Protein AF-0000000082579108 (afdb_homodimer)

Structure (mmCIF, N/CA/C/O backbone):
data_AF-0000000082579108-model_v1
#
loop_
_entity.id
_entity.type
_entity.pdbx_description
1 polymer 'Small multidrug resistance family-3 protein'
#
loop_
_atom_site.group_PDB
_atom_site.id
_atom_site.type_symbol
_atom_site.label_atom_id
_atom_site.label_alt_id
_atom_site.label_comp_id
_atom_site.label_asym_id
_atom_site.label_entity_id
_atom_site.label_seq_id
_atom_site.pdbx_PDB_ins_code
_atom_site.Cartn_x
_atom_site.Cartn_y
_atom_site.Cartn_z
_atom_site.occupancy
_atom_site.B_iso_or_equiv
_atom_site.auth_seq_id
_atom_site.auth_comp_id
_atom_site.auth_asym_id
_atom_site.auth_atom_id
_atom_site.pdbx_PDB_model_num
ATOM 1 N N . MET A 1 1 ? -6.023 -16.984 7.07 1 59.81 1 MET A N 1
ATOM 2 C CA . MET A 1 1 ? -4.652 -16.484 6.941 1 59.81 1 MET A CA 1
ATOM 3 C C . MET A 1 1 ? -3.807 -16.922 8.133 1 59.81 1 MET A C 1
ATOM 5 O O . MET A 1 1 ? -4.246 -16.812 9.281 1 59.81 1 MET A O 1
ATOM 9 N N . ASN A 1 2 ? -2.668 -17.516 7.766 1 72.31 2 ASN A N 1
ATOM 10 C CA . ASN A 1 2 ? -1.754 -17.984 8.805 1 72.31 2 ASN A CA 1
ATOM 11 C C . ASN A 1 2 ? -1.152 -16.828 9.586 1 72.31 2 ASN A C 1
ATOM 13 O O . ASN A 1 2 ? -0.985 -15.734 9.047 1 72.31 2 ASN A O 1
ATOM 17 N N . PRO A 1 3 ? -1.118 -16.891 10.891 1 79.88 3 PRO A N 1
ATOM 18 C CA . PRO A 1 3 ? -0.554 -15.836 11.727 1 79.88 3 PRO A CA 1
ATOM 19 C C . PRO A 1 3 ? 0.798 -15.336 11.219 1 79.88 3 PRO A C 1
ATOM 21 O O . PRO A 1 3 ? 1.124 -14.156 11.375 1 79.88 3 PRO A O 1
ATOM 24 N N . ALA A 1 4 ? 1.473 -16.234 10.617 1 86.38 4 ALA A N 1
ATOM 25 C CA . ALA A 1 4 ? 2.781 -15.852 10.094 1 86.38 4 ALA A CA 1
ATOM 26 C C . ALA A 1 4 ? 2.641 -14.836 8.961 1 86.38 4 ALA A C 1
ATOM 28 O O . ALA A 1 4 ? 3.408 -13.875 8.891 1 86.38 4 ALA A O 1
ATOM 29 N N . THR A 1 5 ? 1.651 -15 8.133 1 86.25 5 THR A N 1
ATOM 30 C CA . THR A 1 5 ? 1.415 -14.07 7.031 1 86.25 5 THR A CA 1
ATOM 31 C C . THR A 1 5 ? 0.97 -12.711 7.555 1 86.25 5 THR A C 1
ATOM 33 O O . THR A 1 5 ? 1.384 -11.672 7.035 1 86.25 5 THR A O 1
ATOM 36 N N . LEU A 1 6 ? 0.177 -12.773 8.625 1 86.31 6 LEU A N 1
ATOM 37 C CA . LEU A 1 6 ? -0.279 -11.523 9.227 1 86.31 6 LEU A CA 1
ATOM 38 C C . LEU A 1 6 ? 0.897 -10.727 9.781 1 86.31 6 LEU A C 1
ATOM 40 O O . LEU A 1 6 ? 0.959 -9.508 9.617 1 86.31 6 LEU A O 1
ATOM 44 N N . ALA A 1 7 ? 1.771 -11.398 10.43 1 92.88 7 ALA A N 1
ATOM 45 C CA . ALA A 1 7 ? 2.945 -10.734 10.992 1 92.88 7 ALA A CA 1
ATOM 46 C C . ALA A 1 7 ? 3.824 -10.148 9.898 1 92.88 7 ALA A C 1
ATOM 48 O O . ALA A 1 7 ? 4.352 -9.039 10.039 1 92.88 7 ALA A O 1
ATOM 49 N N . ILE A 1 8 ? 3.973 -10.898 8.844 1 94.5 8 ILE A N 1
ATOM 50 C CA . ILE A 1 8 ? 4.766 -10.445 7.707 1 94.5 8 ILE A CA 1
ATOM 51 C C . ILE A 1 8 ? 4.125 -9.203 7.098 1 94.5 8 ILE A C 1
ATOM 53 O O . ILE A 1 8 ? 4.812 -8.211 6.828 1 94.5 8 ILE A O 1
ATOM 57 N N . TYR A 1 9 ? 2.824 -9.25 6.977 1 94.31 9 TYR A N 1
ATOM 58 C CA . TYR A 1 9 ? 2.113 -8.117 6.395 1 94.31 9 TYR A CA 1
ATOM 59 C C . TYR A 1 9 ? 2.221 -6.887 7.289 1 94.31 9 TYR A C 1
ATOM 61 O O . TYR A 1 9 ? 2.373 -5.766 6.801 1 94.31 9 TYR A O 1
ATOM 69 N N . ALA A 1 10 ? 2.131 -7.094 8.602 1 94.94 10 ALA A N 1
ATOM 70 C CA . ALA A 1 10 ? 2.258 -5.98 9.539 1 94.94 10 ALA A CA 1
ATOM 71 C C . ALA A 1 10 ? 3.646 -5.352 9.461 1 94.94 10 ALA A C 1
ATOM 73 O O . ALA A 1 10 ? 3.777 -4.125 9.438 1 94.94 10 ALA A O 1
ATOM 74 N N . ALA A 1 11 ? 4.641 -6.195 9.422 1 97.31 11 ALA A N 1
ATOM 75 C CA . ALA A 1 11 ? 6.012 -5.703 9.289 1 97.31 11 ALA A CA 1
ATOM 76 C C . ALA A 1 11 ? 6.207 -4.969 7.969 1 97.31 11 ALA A C 1
ATOM 78 O O . ALA A 1 11 ? 6.867 -3.93 7.922 1 97.31 11 ALA A O 1
ATOM 79 N N . ALA A 1 12 ? 5.633 -5.508 6.895 1 98 12 ALA A N 1
ATOM 80 C CA . ALA A 1 12 ? 5.711 -4.871 5.582 1 98 12 ALA A CA 1
ATOM 81 C C . ALA A 1 12 ? 5.043 -3.498 5.598 1 98 12 ALA A C 1
ATOM 83 O O . ALA A 1 12 ? 5.598 -2.525 5.086 1 98 12 ALA A O 1
ATOM 84 N N . ALA A 1 13 ? 3.916 -3.453 6.238 1 97.25 13 ALA A N 1
ATOM 85 C CA . ALA A 1 13 ? 3.182 -2.193 6.316 1 97.25 13 ALA A CA 1
ATOM 86 C C . ALA A 1 13 ? 3.998 -1.126 7.039 1 97.25 13 ALA A C 1
ATOM 88 O O . ALA A 1 13 ? 4.082 0.016 6.578 1 97.25 13 ALA A O 1
ATOM 89 N N . LEU A 1 14 ? 4.602 -1.515 8.117 1 97.88 14 LEU A N 1
ATOM 90 C CA . LEU A 1 14 ? 5.398 -0.566 8.883 1 97.88 14 LEU A CA 1
ATOM 91 C C . LEU A 1 14 ? 6.605 -0.093 8.078 1 97.88 14 LEU A C 1
ATOM 93 O O . LEU A 1 14 ? 6.93 1.096 8.078 1 97.88 14 LEU A O 1
ATOM 97 N N . ALA A 1 15 ? 7.262 -0.99 7.438 1 98.5 15 ALA A N 1
ATOM 98 C CA . ALA A 1 15 ? 8.406 -0.631 6.602 1 98.5 15 ALA A CA 1
ATOM 99 C C . ALA A 1 15 ? 7.984 0.295 5.465 1 98.5 15 ALA A C 1
ATOM 101 O O . ALA A 1 15 ? 8.672 1.275 5.168 1 98.5 15 ALA A O 1
ATOM 102 N N . GLU A 1 16 ? 6.859 -0.042 4.844 1 98.56 16 GLU A N 1
ATOM 103 C CA . GLU A 1 16 ? 6.34 0.786 3.758 1 98.56 16 GLU A CA 1
ATOM 104 C C . GLU A 1 16 ? 6.016 2.195 4.246 1 98.56 16 GLU A C 1
ATOM 106 O O . GLU A 1 16 ? 6.434 3.182 3.635 1 98.56 16 GLU A O 1
ATOM 111 N N . ILE A 1 17 ? 5.328 2.266 5.336 1 98.19 17 ILE A N 1
ATOM 112 C CA . ILE A 1 17 ? 4.871 3.541 5.875 1 98.19 17 ILE A CA 1
ATOM 113 C C . ILE A 1 17 ? 6.066 4.375 6.32 1 98.19 17 ILE A C 1
ATOM 115 O O . ILE A 1 17 ? 6.156 5.562 6.004 1 98.19 17 ILE A O 1
ATOM 119 N N . ALA A 1 18 ? 6.969 3.746 7.02 1 97.94 18 ALA A N 1
ATOM 120 C CA . ALA A 1 18 ? 8.18 4.441 7.445 1 97.94 18 ALA 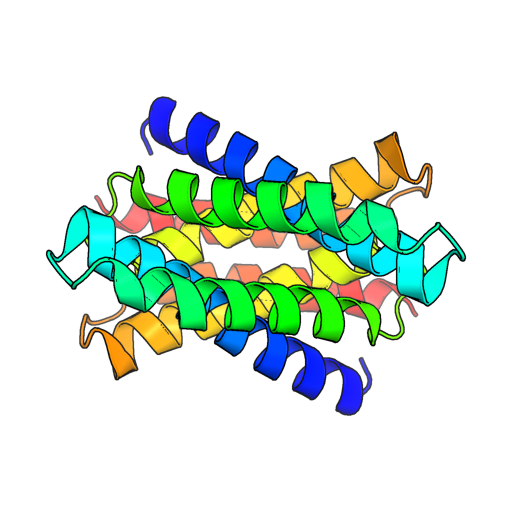A CA 1
ATOM 121 C C . ALA A 1 18 ? 8.961 4.969 6.246 1 97.94 18 ALA A C 1
ATOM 123 O O . ALA A 1 18 ? 9.445 6.102 6.258 1 97.94 18 ALA A O 1
ATOM 124 N N . GLY A 1 19 ? 9.102 4.152 5.262 1 98.38 19 GLY A N 1
ATOM 125 C CA . GLY A 1 19 ? 9.781 4.578 4.051 1 98.38 19 GLY A CA 1
ATOM 126 C C . GLY A 1 19 ? 9.102 5.746 3.361 1 98.38 19 GLY A C 1
ATOM 127 O O . GLY A 1 19 ? 9.75 6.73 3.004 1 98.38 19 GLY A O 1
ATOM 128 N N . CYS A 1 20 ? 7.867 5.637 3.201 1 98.12 20 CYS A N 1
ATOM 129 C CA . CYS A 1 20 ? 7.102 6.711 2.574 1 98.12 20 CYS A CA 1
ATOM 130 C C . CYS A 1 20 ? 7.164 7.98 3.412 1 98.12 20 CYS A C 1
ATOM 132 O O . CYS A 1 20 ? 7.207 9.086 2.867 1 98.12 20 CYS A O 1
ATOM 134 N N . PHE A 1 21 ? 7.164 7.77 4.68 1 97.31 21 PHE A N 1
ATOM 135 C CA . PHE A 1 21 ? 7.191 8.93 5.559 1 97.31 21 PHE A CA 1
ATOM 136 C C . PHE A 1 21 ? 8.516 9.68 5.434 1 97.31 21 PHE A C 1
ATOM 138 O O . PHE A 1 21 ? 8.562 10.898 5.586 1 97.31 21 PHE A O 1
ATOM 145 N N . THR A 1 22 ? 9.617 8.977 5.211 1 98 22 THR A N 1
ATOM 146 C CA . THR A 1 22 ? 10.883 9.664 5 1 98 22 THR A CA 1
ATOM 147 C C . THR A 1 22 ? 10.812 10.562 3.766 1 98 22 THR A C 1
ATOM 149 O O . THR A 1 22 ? 11.367 11.656 3.756 1 98 22 THR A O 1
ATOM 152 N N . PHE A 1 23 ? 10.125 10.117 2.74 1 97.88 23 PHE A N 1
ATOM 153 C CA . PHE A 1 23 ? 9.922 10.969 1.569 1 97.88 23 PHE A CA 1
ATOM 154 C C . PHE A 1 23 ? 9.039 12.164 1.916 1 97.88 23 PHE A C 1
ATOM 156 O O . PHE A 1 23 ? 9.344 13.289 1.531 1 97.88 23 PHE A O 1
ATOM 163 N N . TRP A 1 24 ? 7.98 11.852 2.717 1 96.25 24 TRP A N 1
ATOM 164 C CA . TRP A 1 24 ? 7.109 12.914 3.209 1 96.25 24 TRP A CA 1
ATOM 165 C C . TRP A 1 24 ? 7.898 13.922 4.039 1 96.25 24 TRP A C 1
ATOM 167 O O . TRP A 1 24 ? 7.73 15.133 3.881 1 96.25 24 TRP A O 1
ATOM 177 N N . GLY A 1 25 ? 8.789 13.43 4.902 1 96.94 25 GLY A N 1
ATOM 178 C CA . GLY A 1 25 ? 9.617 14.281 5.742 1 96.94 25 GLY A CA 1
ATOM 179 C C . GLY A 1 25 ? 10.531 15.195 4.949 1 96.94 25 GLY A C 1
ATOM 180 O O . GLY A 1 25 ? 10.609 16.391 5.227 1 96.94 25 GLY A O 1
ATOM 181 N N . VAL A 1 26 ? 11.133 14.648 3.936 1 96.81 26 VAL A N 1
ATOM 182 C CA . VAL A 1 26 ? 12.094 15.414 3.145 1 96.81 26 VAL A CA 1
ATOM 183 C C . VAL A 1 26 ? 11.352 16.422 2.277 1 96.81 26 VAL A C 1
ATOM 185 O O . VAL A 1 26 ? 11.758 17.594 2.199 1 96.81 26 VAL A O 1
ATOM 188 N N . LEU A 1 27 ? 10.203 16.109 1.759 1 95.62 27 LEU A N 1
ATOM 189 C CA . LEU A 1 27 ? 9.602 16.938 0.721 1 95.62 27 LEU A CA 1
ATOM 190 C C . LEU A 1 27 ? 8.539 17.859 1.312 1 95.62 27 LEU A C 1
ATOM 192 O O . LEU A 1 27 ? 8.203 18.891 0.718 1 95.62 27 LEU A O 1
ATOM 196 N N . ARG A 1 28 ? 8.039 17.453 2.516 1 95.12 28 ARG A N 1
ATOM 197 C CA . ARG A 1 28 ? 6.93 18.25 3.029 1 95.12 28 ARG A CA 1
ATOM 198 C C . ARG A 1 28 ? 7.273 18.844 4.391 1 95.12 28 ARG A C 1
ATOM 200 O O . ARG A 1 28 ? 6.652 19.828 4.816 1 95.12 28 ARG A O 1
ATOM 207 N N . LEU A 1 29 ? 8.234 18.266 5.051 1 95 29 LEU A N 1
ATOM 208 C CA . LEU A 1 29 ? 8.445 18.688 6.43 1 95 29 LEU A CA 1
ATOM 209 C C . LEU A 1 29 ? 9.844 19.266 6.613 1 95 29 LEU A C 1
ATOM 211 O O . LEU A 1 29 ? 10.258 19.547 7.742 1 95 29 LEU A O 1
ATOM 215 N N . GLY A 1 30 ? 10.664 19.312 5.562 1 95.06 30 GLY A N 1
ATOM 216 C CA . GLY A 1 30 ? 11.953 20 5.605 1 95.06 30 GLY A CA 1
ATOM 217 C C . GLY A 1 30 ? 13.055 19.141 6.219 1 95.06 30 GLY A C 1
ATOM 218 O O . GLY A 1 30 ? 14.047 19.672 6.723 1 95.06 30 GLY A O 1
ATOM 219 N N . LYS A 1 31 ? 12.883 17.875 6.305 1 97.31 31 LYS A N 1
ATOM 220 C CA . LYS A 1 31 ? 13.922 16.969 6.809 1 97.31 31 LYS A CA 1
ATOM 221 C C . LYS A 1 31 ? 15.078 16.859 5.812 1 97.31 31 LYS A C 1
ATOM 223 O O . LYS A 1 31 ? 14.922 17.188 4.633 1 97.31 31 LYS A O 1
ATOM 228 N N . PRO A 1 32 ? 16.219 16.531 6.309 1 97.81 32 PRO A N 1
ATOM 229 C CA . PRO A 1 32 ? 17.359 16.453 5.402 1 97.81 32 PRO A CA 1
ATOM 230 C C . PRO A 1 32 ? 17.219 15.336 4.363 1 97.81 32 PRO A C 1
ATOM 232 O O . PRO A 1 32 ? 16.594 14.305 4.645 1 97.81 32 PRO A O 1
ATOM 235 N N . VAL A 1 33 ? 17.875 15.477 3.252 1 97.25 33 VAL A N 1
ATOM 236 C CA . VAL A 1 33 ? 17.734 14.625 2.074 1 97.25 33 VAL A CA 1
ATOM 237 C C . VAL A 1 33 ? 18.234 13.219 2.389 1 97.25 33 VAL A C 1
ATOM 239 O O . VAL A 1 33 ? 17.766 12.234 1.823 1 97.25 33 VAL A O 1
ATOM 242 N N . TRP A 1 34 ? 19.172 13.117 3.32 1 97.62 34 TRP A N 1
ATOM 243 C CA . TRP A 1 34 ? 19.75 11.805 3.559 1 97.62 34 TRP A CA 1
ATOM 244 C C . TRP A 1 34 ? 18.75 10.867 4.211 1 97.62 34 TRP A C 1
ATOM 246 O O . TRP A 1 34 ? 18.953 9.656 4.273 1 97.62 34 TRP A O 1
ATOM 256 N N . TRP A 1 35 ? 17.578 11.32 4.699 1 97.5 35 TRP A N 1
ATOM 257 C CA . TRP A 1 35 ? 16.484 10.5 5.188 1 97.5 35 TRP A CA 1
ATOM 258 C C . TRP A 1 35 ? 15.984 9.555 4.098 1 97.5 35 TRP A C 1
ATOM 260 O O . TRP A 1 35 ? 15.398 8.508 4.395 1 97.5 35 TRP A O 1
ATOM 270 N N . LEU A 1 36 ? 16.266 9.867 2.848 1 97.94 36 LEU A N 1
ATOM 271 C CA . LEU A 1 36 ? 15.766 9.062 1.738 1 97.94 36 LEU A CA 1
ATOM 272 C C . LEU A 1 36 ? 16.531 7.746 1.639 1 97.94 36 LEU A C 1
ATOM 274 O O . LEU A 1 36 ? 16.047 6.781 1.044 1 97.94 36 LEU A O 1
ATOM 278 N N . VAL A 1 37 ? 17.703 7.742 2.211 1 97.56 37 VAL A N 1
ATOM 279 C CA . VAL A 1 37 ? 18.516 6.531 2.15 1 97.56 37 VAL A CA 1
ATOM 280 C C . VAL A 1 37 ? 17.875 5.441 3.018 1 97.56 37 VAL A C 1
ATOM 282 O O . VAL A 1 37 ? 17.516 4.371 2.52 1 97.56 37 VAL A O 1
ATOM 285 N N . PRO A 1 38 ? 17.703 5.73 4.34 1 97.25 38 PRO A N 1
ATOM 286 C CA . PRO A 1 38 ? 17 4.699 5.105 1 97.25 38 PRO A CA 1
ATOM 287 C C . PRO A 1 38 ? 15.57 4.477 4.613 1 97.25 38 PRO A C 1
ATOM 289 O O . PRO A 1 38 ? 15.039 3.367 4.719 1 97.25 38 PRO A O 1
ATOM 292 N N . GLY A 1 39 ? 14.945 5.488 4.047 1 98.06 39 GLY A N 1
ATOM 293 C CA . GLY A 1 39 ? 13.633 5.324 3.455 1 98.06 39 GLY A CA 1
ATOM 294 C C . GLY A 1 39 ? 13.609 4.34 2.301 1 98.06 39 GLY A C 1
ATOM 295 O O . GLY A 1 39 ? 12.734 3.475 2.232 1 98.06 39 GLY A O 1
ATOM 296 N N . GLY A 1 40 ? 14.586 4.488 1.413 1 98.06 40 GLY A N 1
ATOM 297 C CA . GLY A 1 40 ? 14.727 3.545 0.316 1 98.06 40 GLY A CA 1
ATOM 298 C C . GLY A 1 40 ? 14.961 2.121 0.781 1 98.06 40 GLY A C 1
ATOM 299 O O . GLY A 1 40 ? 14.391 1.18 0.228 1 98.06 40 GLY A O 1
ATOM 300 N N . ALA A 1 41 ? 15.844 2.014 1.781 1 98.25 41 ALA A N 1
ATOM 301 C CA . ALA A 1 41 ? 16.109 0.694 2.352 1 98.25 41 ALA A CA 1
ATOM 302 C C . ALA A 1 41 ? 14.836 0.094 2.949 1 98.25 41 ALA A C 1
ATOM 304 O O . ALA A 1 41 ? 14.586 -1.105 2.814 1 98.25 41 ALA A O 1
ATOM 305 N N . ALA A 1 42 ? 14.039 0.906 3.611 1 98.69 42 ALA A N 1
ATOM 306 C CA . ALA A 1 42 ? 12.789 0.451 4.207 1 98.69 42 ALA A CA 1
ATOM 307 C C . ALA A 1 42 ? 11.797 0.006 3.133 1 98.69 42 ALA A C 1
ATOM 309 O O . ALA A 1 42 ? 11.102 -0.996 3.299 1 98.69 42 ALA A O 1
ATOM 310 N N . LEU A 1 43 ? 11.789 0.734 2.037 1 98.69 43 LEU A N 1
ATOM 311 C CA . LEU A 1 43 ? 10.898 0.375 0.941 1 98.69 43 LEU A CA 1
ATOM 312 C C . LEU A 1 43 ? 11.328 -0.938 0.296 1 98.69 43 LEU A C 1
ATOM 314 O O . LEU A 1 43 ? 10.484 -1.744 -0.103 1 98.69 43 LEU A O 1
ATOM 318 N N . ALA A 1 44 ? 12.594 -1.102 0.173 1 98.31 44 ALA A N 1
ATOM 319 C CA . ALA A 1 44 ? 13.086 -2.379 -0.334 1 98.31 44 ALA A CA 1
ATOM 320 C C . ALA A 1 44 ? 12.703 -3.525 0.6 1 98.31 44 ALA A C 1
ATOM 322 O O . ALA A 1 44 ? 12.297 -4.594 0.144 1 98.31 44 ALA A O 1
ATOM 323 N N . LEU A 1 45 ? 12.898 -3.318 1.892 1 98.31 45 LEU A N 1
ATOM 324 C CA . LEU A 1 45 ? 12.5 -4.312 2.885 1 98.31 45 LEU A CA 1
ATOM 325 C C . LEU A 1 45 ? 11.016 -4.629 2.773 1 98.31 45 LEU A C 1
ATOM 327 O O . LEU A 1 45 ? 10.617 -5.793 2.85 1 98.31 45 LEU A O 1
ATOM 331 N N . PHE A 1 46 ? 10.172 -3.645 2.633 1 98.38 46 PHE A N 1
ATOM 332 C CA . PHE A 1 46 ? 8.734 -3.789 2.428 1 98.38 46 PHE A CA 1
ATOM 333 C C . PHE A 1 46 ? 8.445 -4.723 1.257 1 98.38 46 PHE A C 1
ATOM 335 O O . PHE A 1 46 ? 7.703 -5.695 1.398 1 98.38 46 PHE A O 1
ATOM 342 N N . ALA A 1 47 ? 9.055 -4.414 0.117 1 98.31 47 ALA A N 1
ATOM 343 C CA . ALA A 1 47 ? 8.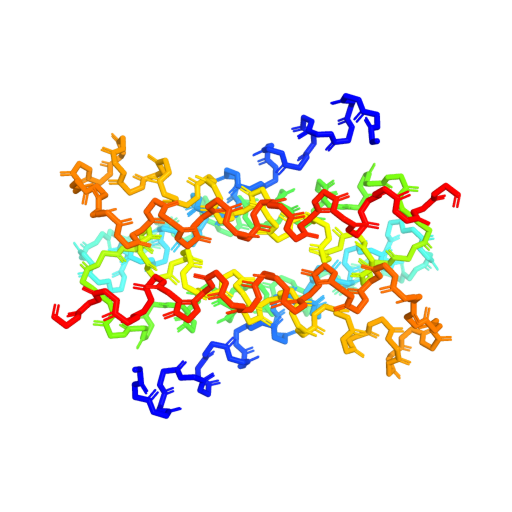805 -5.211 -1.08 1 98.31 47 ALA A CA 1
ATOM 344 C C . ALA A 1 47 ? 9.273 -6.648 -0.89 1 98.31 47 ALA A C 1
ATOM 346 O O . ALA A 1 47 ? 8.609 -7.59 -1.329 1 98.31 47 ALA A O 1
ATOM 347 N N . TRP A 1 48 ? 10.406 -6.805 -0.245 1 97.81 48 TRP A N 1
ATOM 348 C CA . TRP A 1 48 ? 10.922 -8.141 0.039 1 97.81 48 TRP A CA 1
ATOM 349 C C . TRP A 1 48 ? 9.969 -8.906 0.954 1 97.81 48 TRP A C 1
ATOM 351 O O . TRP A 1 48 ? 9.68 -10.078 0.712 1 97.81 48 TRP A O 1
ATOM 361 N N . LEU A 1 49 ? 9.484 -8.32 1.974 1 97.12 49 LEU A N 1
ATOM 362 C CA . LEU A 1 49 ? 8.586 -8.961 2.924 1 97.12 49 LEU A CA 1
ATOM 363 C C . LEU A 1 49 ? 7.305 -9.422 2.236 1 97.12 49 LEU A C 1
ATOM 365 O O . LEU A 1 49 ? 6.77 -10.484 2.557 1 97.12 49 LEU A O 1
ATOM 369 N N . LEU A 1 50 ? 6.805 -8.688 1.239 1 94.94 50 LEU A N 1
ATOM 370 C CA . LEU A 1 50 ? 5.57 -9.055 0.549 1 94.94 50 LEU A CA 1
ATOM 371 C C . LEU A 1 50 ? 5.746 -10.352 -0.234 1 94.94 50 LEU A C 1
ATOM 373 O O . LEU A 1 50 ? 4.781 -11.086 -0.439 1 94.94 50 LEU A O 1
ATOM 377 N N . THR A 1 51 ? 6.984 -10.633 -0.622 1 95.5 51 THR A N 1
ATOM 378 C CA . THR A 1 51 ? 7.211 -11.859 -1.389 1 95.5 51 THR A CA 1
ATOM 379 C C . THR A 1 51 ? 7.09 -13.086 -0.494 1 95.5 51 THR A C 1
ATOM 381 O O . THR A 1 51 ? 6.977 -14.211 -0.988 1 95.5 51 THR A O 1
ATOM 384 N N . LEU A 1 52 ? 7.188 -12.875 0.778 1 93.69 52 LEU A N 1
ATOM 385 C CA . LEU A 1 52 ? 7.148 -13.992 1.71 1 93.69 52 LEU A CA 1
ATOM 386 C C . LEU A 1 52 ? 5.711 -14.422 1.982 1 93.69 52 LEU A C 1
ATOM 388 O O . LEU A 1 52 ? 5.473 -15.383 2.725 1 93.69 52 LEU A O 1
ATOM 392 N N . SER A 1 53 ? 4.73 -13.727 1.333 1 88.75 53 SER A N 1
ATOM 393 C CA . SER A 1 53 ? 3.322 -14.086 1.461 1 88.75 53 SER A CA 1
ATOM 394 C C . SER A 1 53 ? 3.064 -15.5 0.953 1 88.75 53 SER A C 1
ATOM 396 O O . SER A 1 53 ? 3.744 -15.969 0.04 1 88.75 53 SER A O 1
ATOM 398 N N . SER A 1 54 ? 2.133 -16.203 1.525 1 87.25 54 SER A N 1
ATOM 399 C CA . SER A 1 54 ? 1.797 -17.562 1.107 1 87.25 54 SER A CA 1
ATOM 400 C C . SER A 1 54 ? 0.862 -17.547 -0.097 1 87.25 54 SER A C 1
ATOM 402 O O . SER A 1 54 ? 0.496 -18.609 -0.612 1 87.25 54 SER A O 1
ATOM 404 N N . ALA A 1 55 ? 0.506 -16.391 -0.563 1 84.38 55 ALA A N 1
ATOM 405 C CA . ALA A 1 55 ? -0.381 -16.297 -1.719 1 84.38 55 ALA A CA 1
ATOM 406 C C . ALA A 1 55 ? 0.282 -16.859 -2.971 1 84.38 55 ALA A C 1
ATOM 408 O O . ALA A 1 55 ? 1.508 -16.828 -3.1 1 84.38 55 ALA A O 1
ATOM 409 N N . ASP A 1 56 ? -0.512 -17.359 -3.873 1 87.94 56 ASP A N 1
ATOM 410 C CA . ASP A 1 56 ? -0.011 -17.984 -5.094 1 87.94 56 ASP A CA 1
ATOM 411 C C . ASP A 1 56 ? 0.214 -16.953 -6.191 1 87.94 56 ASP A C 1
ATOM 413 O O . ASP A 1 56 ? 0.878 -17.234 -7.191 1 87.94 56 ASP A O 1
ATOM 417 N N . ALA A 1 57 ? -0.398 -15.82 -6.008 1 91.5 57 ALA A N 1
ATOM 418 C CA . ALA A 1 57 ? -0.28 -14.727 -6.973 1 91.5 57 ALA A CA 1
ATOM 419 C C . ALA A 1 57 ? 0.023 -13.406 -6.273 1 91.5 57 ALA A C 1
ATOM 421 O O . ALA A 1 57 ? -0.506 -13.133 -5.195 1 91.5 57 ALA A O 1
ATOM 422 N N . ALA A 1 58 ? 0.883 -12.648 -6.906 1 93.5 58 ALA A N 1
ATOM 423 C CA . ALA A 1 58 ? 1.309 -11.383 -6.324 1 93.5 58 ALA A CA 1
ATOM 424 C C . ALA A 1 58 ? 0.117 -10.453 -6.094 1 93.5 58 ALA A C 1
ATOM 426 O O . ALA A 1 58 ? -0.069 -9.938 -4.992 1 93.5 58 ALA A O 1
ATOM 427 N N . GLY A 1 59 ? -0.674 -10.273 -7.129 1 93.25 59 GLY A N 1
ATOM 428 C CA . GLY A 1 59 ? -1.817 -9.383 -7.047 1 93.25 59 GLY A CA 1
ATOM 429 C C . GLY A 1 59 ? -2.748 -9.711 -5.895 1 93.25 59 GLY A C 1
ATOM 430 O O . GLY A 1 59 ? -3.307 -8.805 -5.266 1 93.25 59 GLY A O 1
ATOM 431 N N . ARG A 1 60 ? -2.922 -10.969 -5.625 1 89.88 60 ARG A N 1
ATOM 432 C CA . ARG A 1 60 ? -3.775 -11.375 -4.516 1 89.88 60 ARG A CA 1
ATOM 433 C C . ARG A 1 60 ? -3.121 -11.062 -3.176 1 89.88 60 ARG A C 1
ATOM 435 O O . ARG A 1 60 ? -3.795 -10.648 -2.232 1 89.88 60 ARG A O 1
ATOM 442 N N . ALA A 1 61 ? -1.866 -11.312 -3.084 1 90.12 61 ALA A N 1
ATOM 443 C CA . ALA A 1 61 ? -1.124 -10.961 -1.877 1 90.12 61 ALA A CA 1
ATOM 444 C C . ALA A 1 61 ? -1.209 -9.461 -1.601 1 90.12 61 ALA A C 1
ATOM 446 O O . ALA A 1 61 ? -1.419 -9.047 -0.459 1 90.12 61 ALA A O 1
ATOM 447 N N . TYR A 1 62 ? -1.085 -8.711 -2.662 1 94.56 62 TYR A N 1
ATOM 448 C CA . TYR A 1 62 ? -1.087 -7.254 -2.535 1 94.56 62 TYR A CA 1
ATOM 449 C C . TYR A 1 62 ? -2.457 -6.746 -2.104 1 94.56 62 TYR A C 1
ATOM 451 O O . TYR A 1 62 ? -2.557 -5.855 -1.256 1 94.56 62 TYR A O 1
ATOM 459 N N . ALA A 1 63 ? -3.453 -7.344 -2.662 1 90.62 63 ALA A N 1
ATOM 460 C CA . ALA A 1 63 ? -4.812 -6.941 -2.309 1 90.62 63 ALA A CA 1
ATOM 461 C C . ALA A 1 63 ? -5.102 -7.23 -0.838 1 90.62 63 ALA A C 1
ATOM 463 O O . ALA A 1 63 ? -5.68 -6.395 -0.137 1 90.62 63 ALA A O 1
ATOM 464 N N . ALA A 1 64 ? -4.727 -8.367 -0.402 1 87.31 64 ALA A N 1
ATOM 465 C CA . ALA A 1 64 ? -4.934 -8.75 0.993 1 87.31 64 ALA A CA 1
ATOM 466 C C . ALA A 1 64 ? -4.133 -7.848 1.931 1 87.31 64 ALA A C 1
ATOM 468 O O . ALA A 1 64 ? -4.629 -7.441 2.984 1 87.31 64 ALA A O 1
ATOM 469 N N . TYR A 1 65 ? -2.998 -7.551 1.544 1 91.81 65 TYR A N 1
ATOM 470 C CA . TYR A 1 65 ? -2.086 -6.711 2.311 1 91.81 65 TYR A CA 1
ATOM 471 C C . TYR A 1 65 ? -2.658 -5.309 2.49 1 91.81 65 TYR A C 1
ATOM 473 O O . TYR A 1 65 ? -2.43 -4.668 3.518 1 91.81 65 TYR A O 1
ATOM 481 N N . GLY A 1 66 ? -3.441 -4.785 1.516 1 91.06 66 GLY A N 1
ATOM 482 C CA . GLY A 1 66 ? -3.959 -3.428 1.521 1 91.06 66 GLY A CA 1
ATOM 483 C C . GLY A 1 66 ? -4.754 -3.096 2.771 1 91.06 66 GLY A C 1
ATOM 484 O O . GLY A 1 66 ? -4.695 -1.97 3.27 1 91.06 66 GLY A O 1
ATOM 485 N N . GLY A 1 67 ? -5.453 -4.074 3.266 1 87.12 67 GLY A N 1
ATOM 486 C CA . GLY A 1 67 ? -6.211 -3.842 4.484 1 87.12 67 GLY A CA 1
ATOM 487 C C . GLY A 1 67 ? -5.332 -3.592 5.695 1 87.12 67 GLY A C 1
ATOM 488 O O . GLY A 1 67 ? -5.621 -2.711 6.508 1 87.12 67 GLY A O 1
ATOM 489 N N . ILE A 1 68 ? -4.32 -4.336 5.809 1 89.31 68 ILE A N 1
ATOM 490 C CA . ILE A 1 68 ? -3.371 -4.184 6.906 1 89.31 68 ILE A CA 1
ATOM 491 C C . ILE A 1 68 ? -2.662 -2.836 6.789 1 89.31 68 ILE A C 1
ATOM 493 O O . ILE A 1 68 ? -2.432 -2.158 7.793 1 89.31 68 ILE A O 1
ATOM 497 N N . TYR A 1 69 ? -2.406 -2.488 5.578 1 95.19 69 TYR A N 1
ATOM 498 C CA . TYR A 1 69 ? -1.778 -1.2 5.309 1 95.19 69 TYR A CA 1
ATOM 499 C C . TYR A 1 69 ? -2.658 -0.052 5.789 1 95.19 69 TYR A C 1
ATOM 501 O O . TYR A 1 69 ? -2.164 0.903 6.395 1 95.19 69 TYR A O 1
ATOM 509 N N . ILE A 1 70 ? -3.918 -0.086 5.566 1 92.31 70 ILE A N 1
ATOM 510 C CA . ILE A 1 70 ? -4.844 0.976 5.949 1 92.31 70 ILE A CA 1
ATOM 511 C C . ILE A 1 70 ? -4.883 1.102 7.473 1 92.31 70 ILE A C 1
ATOM 513 O O . ILE A 1 70 ? -4.773 2.203 8.016 1 92.31 70 ILE A O 1
ATOM 517 N N . LEU A 1 71 ? -4.98 -0.021 8.125 1 89.81 71 LEU A N 1
ATOM 518 C CA . LEU A 1 71 ? -5.004 -0.011 9.586 1 89.81 71 LEU A CA 1
ATOM 519 C C . LEU A 1 71 ? -3.703 0.555 10.141 1 89.81 71 LEU A C 1
ATOM 521 O O . LEU A 1 71 ? -3.725 1.376 11.062 1 89.81 71 LEU A O 1
ATOM 525 N N . ALA A 1 72 ? -2.648 0.101 9.633 1 94.31 72 ALA A N 1
ATOM 526 C CA . ALA A 1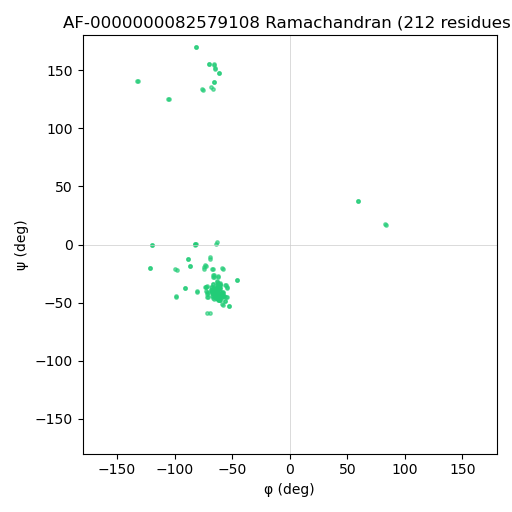 72 ? -1.34 0.564 10.086 1 94.31 72 ALA A CA 1
ATOM 527 C C . ALA A 1 72 ? -1.159 2.055 9.812 1 94.31 72 ALA A C 1
ATOM 529 O O . ALA A 1 72 ? -0.534 2.766 10.602 1 94.31 72 ALA A O 1
ATOM 530 N N . SER A 1 73 ? -1.717 2.514 8.695 1 95.19 73 SER A N 1
ATOM 531 C CA . SER A 1 73 ? -1.622 3.93 8.352 1 95.19 73 SER A CA 1
ATOM 532 C C . SER A 1 73 ? -2.346 4.793 9.383 1 95.19 73 SER A C 1
ATOM 534 O O . SER A 1 73 ? -1.844 5.848 9.781 1 95.19 73 SER A O 1
ATOM 536 N N . LEU A 1 74 ? -3.459 4.367 9.789 1 92.75 74 LEU A N 1
ATOM 537 C CA . LEU A 1 74 ? -4.18 5.113 10.82 1 92.75 74 LEU A CA 1
ATOM 538 C C . LEU A 1 74 ? -3.441 5.059 12.148 1 92.75 74 LEU A C 1
ATOM 540 O O . LEU A 1 74 ? -3.434 6.035 12.906 1 92.75 74 LEU A O 1
ATOM 544 N N . GLY A 1 75 ? -2.906 3.898 12.477 1 94.75 75 GLY A N 1
ATOM 545 C CA . GLY A 1 75 ? -2.053 3.816 13.656 1 94.75 75 GLY A CA 1
ATOM 546 C C . GLY A 1 75 ? -0.894 4.797 13.617 1 94.75 75 GLY A C 1
ATOM 547 O O . GLY A 1 75 ? -0.591 5.445 14.625 1 94.75 75 GLY A O 1
ATOM 548 N N . TRP A 1 76 ? -0.265 4.84 12.438 1 96.44 76 TRP A N 1
ATOM 549 C CA . TRP A 1 76 ? 0.824 5.793 12.25 1 96.44 76 TRP A CA 1
ATOM 550 C C . TRP A 1 76 ? 0.342 7.223 12.461 1 96.44 76 TRP A C 1
ATOM 552 O O . TRP A 1 76 ? 1.001 8.008 13.148 1 96.44 76 TRP A O 1
ATOM 562 N N . LEU A 1 77 ? -0.788 7.504 11.938 1 94.44 77 LEU A N 1
ATOM 563 C CA . LEU A 1 77 ? -1.396 8.828 12.055 1 94.44 77 LEU A CA 1
ATOM 564 C C . LEU A 1 77 ? -1.551 9.219 13.523 1 94.44 77 LEU A C 1
ATOM 566 O O . LEU A 1 77 ? -1.137 10.312 13.922 1 94.44 77 LEU A O 1
ATOM 570 N N . VAL A 1 78 ? -2.08 8.336 14.281 1 95.12 78 VAL A N 1
ATOM 571 C CA . VAL A 1 78 ? -2.436 8.633 15.664 1 95.12 78 VAL A CA 1
ATOM 572 C C . VAL A 1 78 ? -1.194 8.547 16.547 1 95.12 78 VAL A C 1
ATOM 574 O O . VAL A 1 78 ? -0.958 9.43 17.375 1 95.12 78 VAL A O 1
ATOM 577 N N . LEU A 1 79 ? -0.311 7.609 16.375 1 95.25 79 LEU A N 1
ATOM 578 C CA . LEU A 1 79 ? 0.764 7.324 17.312 1 95.25 79 LEU A CA 1
ATOM 579 C C . LEU A 1 79 ? 2.018 8.117 16.969 1 95.25 79 LEU A C 1
ATOM 581 O O . LEU A 1 79 ? 2.744 8.562 17.859 1 95.25 79 LEU A O 1
ATOM 585 N N . VAL A 1 80 ? 2.279 8.266 15.734 1 94.38 80 VAL A N 1
ATOM 586 C CA . VAL A 1 80 ? 3.537 8.875 15.312 1 94.38 80 VAL A CA 1
ATOM 587 C C . VAL A 1 80 ? 3.312 10.352 14.977 1 94.38 80 VAL A C 1
ATOM 589 O O . VAL A 1 80 ? 4.031 11.219 15.469 1 94.38 80 VAL A O 1
ATOM 592 N N . GLU A 1 81 ? 2.244 10.547 14.25 1 95.38 81 GLU A N 1
ATOM 593 C CA . GLU A 1 81 ? 1.99 11.93 13.867 1 95.38 81 GLU A CA 1
ATOM 594 C C . GLU A 1 81 ? 1.157 12.656 14.922 1 95.38 81 GLU A C 1
ATOM 596 O O . GLU A 1 81 ? 1.062 13.883 14.914 1 95.38 81 GLU A O 1
ATOM 601 N N . ARG A 1 82 ? 0.605 11.992 15.805 1 95.75 82 ARG A N 1
ATOM 602 C CA . ARG A 1 82 ? -0.176 12.531 16.906 1 95.75 82 ARG A CA 1
ATOM 603 C C . ARG A 1 82 ? -1.36 13.344 16.406 1 95.75 82 ARG A C 1
ATOM 605 O O . ARG A 1 82 ? -1.646 14.422 16.922 1 95.75 82 ARG A O 1
ATOM 612 N N . VAL A 1 83 ? -1.996 12.977 15.375 1 92.56 83 VAL A N 1
ATOM 613 C CA . VAL A 1 83 ? -3.24 13.5 14.828 1 92.56 83 VAL A CA 1
ATOM 614 C C . VAL A 1 83 ? -4.387 12.531 15.117 1 92.56 83 VAL A C 1
ATOM 616 O O . VAL A 1 83 ? -4.273 11.336 14.844 1 92.56 83 VAL A O 1
ATOM 619 N N . PRO A 1 84 ? -5.426 13.031 15.742 1 92.62 84 PRO A N 1
ATOM 620 C CA . PRO A 1 84 ? -6.531 12.125 16.062 1 92.62 84 PRO A CA 1
ATOM 621 C C . PRO A 1 84 ? -7.234 11.594 14.82 1 92.62 84 PRO A C 1
ATOM 623 O O . PRO A 1 84 ? -7.406 12.32 13.844 1 92.62 84 PRO A O 1
ATOM 626 N N . ALA A 1 85 ? -7.543 10.336 14.93 1 90.69 85 ALA A N 1
ATOM 627 C CA . ALA A 1 85 ? -8.383 9.773 13.875 1 90.69 85 ALA A CA 1
ATOM 628 C C . ALA A 1 85 ? -9.836 10.211 14.039 1 90.69 85 ALA A C 1
ATOM 630 O O . ALA A 1 85 ? -10.398 10.133 15.141 1 90.69 85 ALA A O 1
ATOM 631 N N . THR A 1 86 ? -10.453 10.617 13.039 1 90.5 86 THR A N 1
ATOM 632 C CA . THR A 1 86 ? -11.859 11.008 13.086 1 90.5 86 THR A CA 1
ATOM 633 C C . THR A 1 86 ? -12.766 9.781 13.008 1 90.5 86 THR A C 1
ATOM 635 O O . THR A 1 86 ? -12.297 8.672 12.7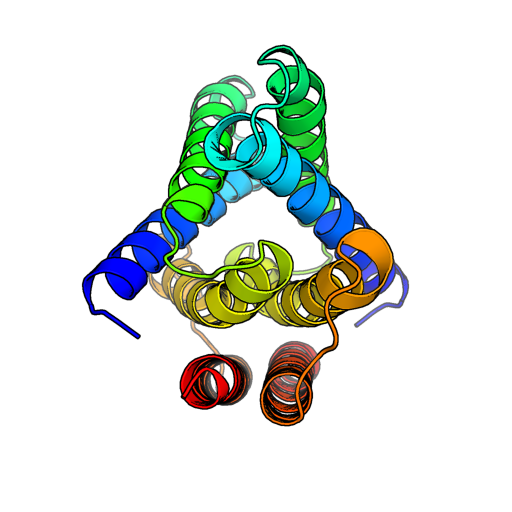5 1 90.5 86 THR A O 1
ATOM 638 N N . ARG A 1 87 ? -14.016 10.008 13.25 1 90.88 87 ARG A N 1
ATOM 639 C CA . ARG A 1 87 ? -14.977 8.914 13.141 1 90.88 87 ARG A CA 1
ATOM 640 C C . ARG A 1 87 ? -15 8.359 11.719 1 90.88 87 ARG A C 1
ATOM 642 O O . ARG A 1 87 ? -15.203 7.156 11.523 1 90.88 87 ARG A O 1
ATOM 649 N N . TRP A 1 88 ? -14.82 9.117 10.773 1 88.88 88 TRP A N 1
ATOM 650 C CA . TRP A 1 88 ? -14.805 8.688 9.383 1 88.88 88 TRP A CA 1
ATOM 651 C C . TRP A 1 88 ? -13.547 7.887 9.07 1 88.88 88 TRP A C 1
ATOM 653 O O . TRP A 1 88 ? -13.594 6.926 8.305 1 88.88 88 TRP A O 1
ATOM 663 N N . ASP A 1 89 ? -12.414 8.281 9.703 1 88.19 89 ASP A N 1
ATOM 664 C CA . ASP A 1 89 ? -11.195 7.484 9.578 1 88.19 89 ASP A CA 1
ATOM 665 C C . ASP A 1 89 ? -11.414 6.074 10.125 1 88.19 89 ASP A C 1
ATOM 667 O O . ASP A 1 89 ? -11.055 5.09 9.469 1 88.19 89 ASP A O 1
ATOM 671 N N . LEU A 1 90 ? -12.047 6.051 11.203 1 89.75 90 LEU A N 1
ATOM 672 C CA . LEU A 1 90 ? -12.258 4.777 11.875 1 89.75 90 LEU A CA 1
ATOM 673 C C . L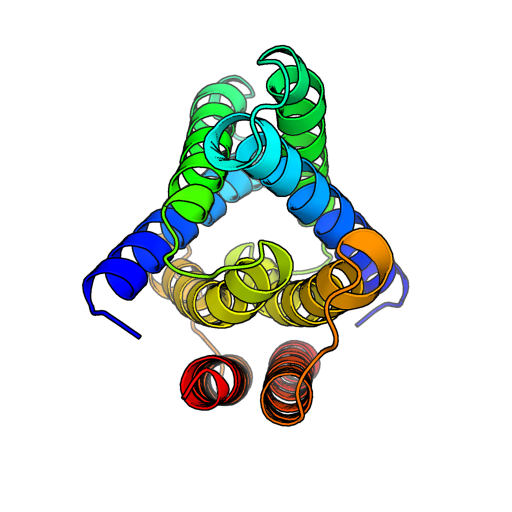EU A 1 90 ? -13.266 3.92 11.117 1 89.75 90 LEU A C 1
ATOM 675 O O . LEU A 1 90 ? -13.047 2.721 10.93 1 89.75 90 LEU A O 1
ATOM 679 N N . ALA A 1 91 ? -14.328 4.477 10.695 1 90.56 91 ALA A N 1
ATOM 680 C CA . ALA A 1 91 ? -15.344 3.758 9.93 1 90.56 91 ALA A CA 1
ATOM 681 C C . ALA A 1 91 ? -14.773 3.232 8.617 1 90.56 91 ALA A C 1
ATOM 683 O O . ALA A 1 91 ? -15.016 2.082 8.242 1 90.56 91 ALA A O 1
ATOM 684 N N . GLY A 1 92 ? -14.062 4.082 7.934 1 87.44 92 GLY A N 1
ATOM 685 C CA . GLY A 1 92 ? -13.445 3.674 6.68 1 87.44 92 GLY A CA 1
ATOM 686 C C . GLY A 1 92 ? -12.43 2.561 6.848 1 87.44 92 GLY A C 1
ATOM 687 O O . GLY A 1 92 ? -12.422 1.597 6.078 1 87.44 92 GLY A O 1
ATOM 688 N N . ALA A 1 93 ? -11.633 2.635 7.84 1 88.5 93 ALA A N 1
ATOM 689 C CA . ALA A 1 93 ? -10.648 1.598 8.133 1 88.5 93 ALA A CA 1
ATOM 690 C C . ALA A 1 93 ? -11.328 0.263 8.43 1 88.5 93 ALA A C 1
ATOM 692 O O . ALA A 1 93 ? -10.883 -0.786 7.957 1 88.5 93 ALA A O 1
ATOM 693 N N . ALA A 1 94 ? -12.383 0.323 9.203 1 90.31 94 ALA A N 1
ATOM 694 C CA . ALA A 1 94 ? -13.125 -0.89 9.539 1 90.31 94 ALA A CA 1
ATOM 695 C C . ALA A 1 94 ? -13.656 -1.573 8.281 1 90.31 94 ALA A C 1
ATOM 697 O O . ALA A 1 94 ? -13.547 -2.793 8.141 1 90.31 94 ALA A O 1
ATOM 698 N N . LEU A 1 95 ? -14.18 -0.821 7.402 1 90.94 95 LEU A N 1
ATOM 699 C CA . LEU A 1 95 ? -14.68 -1.353 6.141 1 90.94 95 LEU A CA 1
ATOM 700 C C . LEU A 1 95 ? -13.555 -1.944 5.309 1 90.94 95 LEU A C 1
ATOM 702 O O . LEU A 1 95 ? -13.695 -3.029 4.738 1 90.94 95 LEU A O 1
ATOM 706 N N . ALA A 1 96 ? -12.484 -1.246 5.273 1 86.12 96 ALA A N 1
ATOM 707 C CA . ALA A 1 96 ? -11.352 -1.713 4.484 1 86.12 96 ALA A CA 1
ATOM 708 C C . ALA A 1 96 ? -10.797 -3.02 5.043 1 86.12 96 ALA A C 1
ATOM 710 O O . ALA A 1 96 ? -10.477 -3.939 4.285 1 86.12 96 ALA A O 1
ATOM 711 N N . VAL A 1 97 ? -10.711 -3.125 6.332 1 85.44 97 VAL A N 1
ATOM 712 C CA . VAL A 1 97 ? -10.219 -4.328 6.988 1 85.44 97 VAL A CA 1
ATOM 713 C C . VAL A 1 97 ? -11.18 -5.488 6.734 1 85.44 97 VAL A C 1
ATOM 715 O O . VAL A 1 97 ? -10.742 -6.613 6.457 1 85.44 97 VAL A O 1
ATOM 718 N N . LEU A 1 98 ? -12.43 -5.176 6.84 1 88.62 98 LEU A N 1
ATOM 719 C CA . LEU A 1 98 ? -13.43 -6.191 6.523 1 88.62 98 LEU A CA 1
ATOM 720 C C . LEU A 1 98 ? -13.273 -6.68 5.09 1 88.62 98 LEU A C 1
ATOM 722 O O . LEU A 1 98 ? -13.383 -7.879 4.82 1 88.62 98 LEU A O 1
ATOM 726 N N . GLY A 1 99 ? -13.062 -5.762 4.176 1 86.69 99 GLY A N 1
ATOM 727 C CA . GLY A 1 99 ? -12.828 -6.137 2.793 1 86.69 99 GLY A CA 1
ATOM 728 C C . GLY A 1 99 ? -11.625 -7.055 2.623 1 86.69 99 GLY A C 1
ATOM 729 O O . GLY A 1 99 ? -11.695 -8.039 1.889 1 86.69 99 GLY A O 1
ATOM 730 N N . CYS A 1 100 ? -10.555 -6.816 3.307 1 82.88 100 CYS A N 1
ATOM 731 C CA . CYS A 1 100 ? -9.352 -7.637 3.252 1 82.88 100 CYS A CA 1
ATOM 732 C C . CYS A 1 100 ? -9.617 -9.031 3.801 1 82.88 100 CYS A C 1
ATOM 734 O O . CYS A 1 100 ? -9.148 -10.023 3.242 1 82.88 100 CYS A O 1
ATOM 736 N N . ILE A 1 101 ? -10.375 -9.109 4.902 1 83.81 101 ILE A N 1
ATOM 737 C CA . ILE A 1 101 ? -10.75 -10.391 5.5 1 83.81 101 ILE A CA 1
ATOM 738 C C . ILE A 1 101 ? -11.555 -11.211 4.496 1 83.81 101 ILE A C 1
ATOM 740 O O . ILE A 1 101 ? -11.352 -12.414 4.363 1 83.81 101 ILE A O 1
ATOM 744 N N . VAL A 1 102 ? -12.367 -10.547 3.766 1 86.5 102 VAL A N 1
ATOM 745 C CA . VAL A 1 102 ? -13.195 -11.203 2.764 1 86.5 102 VAL A CA 1
ATOM 746 C C . VAL A 1 102 ? -12.312 -11.758 1.646 1 86.5 102 VAL A C 1
ATOM 748 O O . VAL A 1 102 ? -12.523 -12.875 1.183 1 86.5 102 VAL A O 1
ATOM 751 N N . ILE A 1 103 ? -11.352 -11.039 1.168 1 82.12 103 ILE A N 1
ATOM 752 C CA . ILE A 1 103 ? -10.445 -11.492 0.122 1 82.12 103 ILE A CA 1
ATOM 753 C C . ILE A 1 103 ? -9.688 -12.727 0.6 1 82.12 103 ILE A C 1
ATOM 755 O O . ILE A 1 103 ? -9.586 -13.719 -0.126 1 82.12 103 ILE A O 1
ATOM 759 N N . LEU A 1 104 ? -9.219 -12.742 1.832 1 78.38 104 LEU A N 1
ATOM 760 C CA . LEU A 1 104 ? -8.422 -13.836 2.383 1 78.38 104 LEU A CA 1
ATOM 761 C C . LEU A 1 104 ? -9.281 -15.07 2.631 1 78.38 104 LEU A C 1
ATOM 763 O O . LEU A 1 104 ? -8.812 -16.203 2.494 1 78.38 104 LEU A O 1
ATOM 767 N N . TRP A 1 105 ? -10.484 -14.805 3.139 1 76.38 105 TRP A N 1
ATOM 768 C CA . TRP A 1 105 ? -11.414 -15.891 3.439 1 76.38 105 TRP A CA 1
ATOM 769 C C . TRP A 1 105 ? -11.789 -16.656 2.172 1 76.38 105 TRP A C 1
ATOM 771 O O . TRP A 1 105 ? -12.062 -17.859 2.215 1 76.38 105 TRP A O 1
ATOM 781 N N . GLY A 1 106 ? -11.859 -15.969 1.082 1 71.5 106 GLY A N 1
ATOM 782 C CA . GLY A 1 106 ? -12.188 -16.625 -0.169 1 71.5 106 GLY A CA 1
ATOM 783 C C . GLY A 1 106 ? -11.117 -17.594 -0.631 1 71.5 106 GLY A C 1
ATOM 784 O O . GLY A 1 106 ? -11.352 -18.406 -1.537 1 71.5 106 GLY A O 1
ATOM 785 N N . ARG A 1 107 ? -9.93 -17.484 -0.198 1 64.75 107 ARG A N 1
ATOM 786 C CA . ARG A 1 107 ? -8.875 -18.438 -0.532 1 64.75 107 ARG A CA 1
ATOM 787 C C . ARG A 1 107 ? -9.195 -19.828 0.019 1 64.75 107 ARG A C 1
ATOM 789 O O . ARG A 1 107 ? -8.562 -20.812 -0.364 1 64.75 107 ARG A O 1
ATOM 796 N N . ARG A 1 108 ? -10.367 -20.047 0.711 1 49.81 108 ARG A N 1
ATOM 797 C CA . ARG A 1 108 ? -10.758 -21.406 1.1 1 49.81 108 ARG A CA 1
ATOM 798 C C . ARG A 1 108 ? -11.523 -22.094 -0.024 1 49.81 108 ARG A C 1
ATOM 800 O O . ARG A 1 108 ? -12.188 -21.438 -0.827 1 49.81 108 ARG A O 1
ATOM 807 N N . MET B 1 1 ? -12.539 14.156 -2.791 1 60.91 1 MET B N 1
ATOM 808 C CA . MET B 1 1 ? -11.172 14.055 -3.297 1 60.91 1 MET B CA 1
ATOM 809 C C . MET B 1 1 ? -11.078 14.617 -4.715 1 60.91 1 MET B C 1
ATOM 811 O O . MET B 1 1 ? -11.922 14.312 -5.562 1 60.91 1 MET B O 1
ATOM 815 N N . ASN B 1 2 ? -10.078 15.516 -4.848 1 73.44 2 ASN B N 1
ATOM 816 C CA . ASN B 1 2 ? -9.883 16.141 -6.152 1 73.44 2 ASN B CA 1
ATOM 817 C C . ASN B 1 2 ? -9.375 15.141 -7.184 1 73.44 2 ASN B C 1
ATOM 819 O O . ASN B 1 2 ? -8.703 14.172 -6.832 1 73.44 2 ASN B O 1
ATOM 823 N N . PRO B 1 3 ? -9.906 15.141 -8.375 1 80.19 3 PRO B N 1
ATOM 824 C CA . PRO B 1 3 ? -9.484 14.227 -9.438 1 80.19 3 PRO B CA 1
ATOM 825 C C . PRO B 1 3 ? -7.961 14.141 -9.57 1 80.19 3 PRO B C 1
ATOM 827 O O . PRO B 1 3 ? -7.43 13.078 -9.914 1 80.19 3 PRO B O 1
ATOM 830 N N . ALA B 1 4 ? -7.363 15.227 -9.25 1 86.75 4 ALA B N 1
ATOM 831 C CA . ALA B 1 4 ? -5.906 15.227 -9.336 1 86.75 4 ALA B CA 1
ATOM 832 C C . ALA B 1 4 ? -5.289 14.281 -8.32 1 86.75 4 ALA B C 1
ATOM 834 O O . ALA B 1 4 ? -4.344 13.555 -8.633 1 86.75 4 ALA B O 1
ATOM 835 N N . THR B 1 5 ? -5.844 14.234 -7.137 1 86.44 5 THR B N 1
ATOM 836 C CA . THR B 1 5 ? -5.344 13.336 -6.094 1 86.44 5 THR B CA 1
ATOM 837 C C . THR B 1 5 ? -5.598 11.883 -6.465 1 86.44 5 THR B C 1
ATOM 839 O O . THR B 1 5 ? -4.75 11.016 -6.223 1 86.44 5 THR B O 1
ATOM 842 N N . LEU B 1 6 ? -6.75 11.672 -7.094 1 86.5 6 LEU B N 1
ATOM 843 C CA . LEU B 1 6 ? -7.074 10.312 -7.523 1 86.5 6 LEU B CA 1
ATOM 844 C C . LEU B 1 6 ? -6.078 9.82 -8.562 1 86.5 6 LEU B C 1
ATOM 846 O O . LEU B 1 6 ? -5.637 8.672 -8.508 1 86.5 6 LEU B O 1
ATOM 850 N N . ALA B 1 7 ? -5.758 10.648 -9.477 1 93 7 ALA B N 1
ATOM 851 C CA . ALA B 1 7 ? -4.801 10.281 -10.523 1 93 7 ALA B CA 1
ATOM 852 C C . ALA B 1 7 ? -3.422 10.008 -9.922 1 93 7 ALA B C 1
ATOM 854 O O . ALA B 1 7 ? -2.736 9.07 -10.336 1 93 7 ALA B O 1
ATOM 855 N N . ILE B 1 8 ? -3.053 10.836 -8.984 1 94.69 8 ILE B N 1
ATOM 856 C CA . ILE B 1 8 ? -1.77 10.672 -8.312 1 94.69 8 ILE B CA 1
ATOM 857 C C . ILE B 1 8 ? -1.746 9.344 -7.566 1 94.69 8 ILE B C 1
ATOM 859 O O . ILE B 1 8 ? -0.778 8.586 -7.672 1 94.69 8 ILE B O 1
ATOM 863 N N . TYR B 1 9 ? -2.834 9.055 -6.918 1 94.25 9 TYR B N 1
ATOM 864 C CA . TYR B 1 9 ? -2.914 7.809 -6.16 1 94.25 9 TYR B CA 1
ATOM 865 C C . TYR B 1 9 ? -2.877 6.602 -7.09 1 94.25 9 TYR B C 1
ATOM 867 O O . TYR B 1 9 ? -2.248 5.586 -6.781 1 94.25 9 TYR B O 1
ATOM 875 N N . ALA B 1 10 ? -3.561 6.699 -8.227 1 95 10 ALA B N 1
ATOM 876 C CA . ALA B 1 10 ? -3.555 5.605 -9.195 1 95 10 ALA B CA 1
ATOM 877 C C . ALA B 1 10 ? -2.15 5.367 -9.734 1 95 10 ALA B C 1
ATOM 879 O O . ALA B 1 10 ? -1.709 4.219 -9.852 1 95 10 ALA B O 1
ATOM 880 N N . ALA B 1 11 ? -1.491 6.441 -10.078 1 97.38 11 ALA B N 1
ATOM 881 C CA . ALA B 1 11 ? -0.118 6.332 -10.562 1 97.38 11 ALA B CA 1
ATOM 882 C C . ALA B 1 11 ? 0.797 5.746 -9.484 1 97.38 11 ALA B C 1
ATOM 884 O O . ALA B 1 11 ? 1.662 4.922 -9.781 1 97.38 11 ALA B O 1
ATOM 885 N N . ALA B 1 12 ? 0.614 6.18 -8.234 1 98 12 ALA B N 1
ATOM 886 C CA . ALA B 1 12 ? 1.397 5.66 -7.121 1 98 12 ALA B CA 1
ATOM 887 C C . ALA B 1 12 ? 1.166 4.164 -6.938 1 98 12 ALA B C 1
ATOM 889 O O . ALA B 1 12 ? 2.117 3.398 -6.762 1 98 12 ALA B O 1
ATOM 890 N N . ALA B 1 13 ? -0.079 3.787 -7.051 1 97.25 13 ALA B N 1
ATOM 891 C CA . ALA B 1 13 ? -0.422 2.377 -6.887 1 97.25 13 ALA B CA 1
ATOM 892 C C . ALA B 1 13 ? 0.266 1.521 -7.945 1 97.25 13 ALA B C 1
ATOM 894 O O . ALA B 1 13 ? 0.829 0.469 -7.633 1 97.25 13 ALA B O 1
ATOM 895 N N . LEU B 1 14 ? 0.241 1.989 -9.148 1 97.88 14 LEU B N 1
ATOM 896 C CA . LEU B 1 14 ? 0.863 1.239 -10.234 1 97.88 14 LEU B CA 1
ATOM 897 C C . LEU B 1 14 ? 2.371 1.145 -10.031 1 97.88 14 LEU B C 1
ATOM 899 O O . LEU B 1 14 ? 2.965 0.084 -10.242 1 97.88 14 LEU B O 1
ATOM 903 N N . ALA B 1 15 ? 2.98 2.223 -9.68 1 98.5 15 ALA B N 1
ATOM 904 C CA . ALA B 1 15 ? 4.418 2.221 -9.422 1 98.5 15 ALA B CA 1
ATOM 905 C C . ALA B 1 15 ? 4.77 1.283 -8.273 1 98.5 15 ALA B C 1
ATOM 907 O O . ALA B 1 15 ? 5.742 0.532 -8.352 1 98.5 15 ALA B O 1
ATOM 908 N N . GLU B 1 16 ? 3.961 1.348 -7.223 1 98.56 16 GLU B N 1
ATOM 909 C CA . GLU B 1 16 ? 4.18 0.476 -6.07 1 98.56 16 GLU B CA 1
ATOM 910 C C . GLU B 1 16 ? 4.055 -0.995 -6.461 1 98.56 16 GLU B C 1
ATOM 912 O O . GLU B 1 16 ? 4.93 -1.803 -6.141 1 98.56 16 GLU B O 1
ATOM 917 N N . ILE B 1 17 ? 3.02 -1.304 -7.156 1 98.25 17 ILE B N 1
ATOM 918 C CA . ILE B 1 17 ? 2.725 -2.682 -7.535 1 98.25 17 ILE B CA 1
ATOM 919 C C . ILE B 1 17 ? 3.801 -3.199 -8.484 1 98.25 17 ILE B C 1
ATOM 921 O O . ILE B 1 17 ? 4.32 -4.301 -8.305 1 98.25 17 ILE B O 1
ATOM 925 N N . ALA B 1 18 ? 4.129 -2.398 -9.469 1 98 18 ALA B N 1
ATOM 926 C CA . ALA B 1 18 ? 5.188 -2.775 -10.398 1 98 18 ALA B CA 1
ATOM 927 C C . ALA B 1 18 ? 6.504 -3.012 -9.664 1 98 18 ALA B C 1
ATOM 929 O O . ALA B 1 18 ? 7.215 -3.98 -9.945 1 98 18 ALA B O 1
ATOM 930 N N . GLY B 1 19 ? 6.828 -2.127 -8.781 1 98.38 19 GLY B N 1
ATOM 931 C CA . GLY B 1 19 ? 8.039 -2.293 -7.996 1 98.38 19 GLY B CA 1
ATOM 932 C C . GLY B 1 19 ? 8.039 -3.557 -7.156 1 98.38 19 GLY B C 1
ATOM 933 O O . GLY B 1 19 ? 9.008 -4.312 -7.164 1 98.38 19 GLY B O 1
ATOM 934 N N . CYS B 1 20 ? 7 -3.768 -6.488 1 98.12 20 CYS B N 1
ATOM 935 C CA . CYS B 1 20 ? 6.879 -4.965 -5.668 1 98.12 20 CYS B CA 1
ATOM 936 C C . CYS B 1 20 ? 6.914 -6.223 -6.527 1 98.12 20 CYS B C 1
ATOM 938 O O . CYS B 1 20 ? 7.469 -7.246 -6.117 1 98.12 20 CYS B O 1
ATOM 940 N N . PHE B 1 21 ? 6.328 -6.09 -7.664 1 97.31 21 PHE B N 1
ATOM 941 C CA . PHE B 1 21 ? 6.285 -7.258 -8.539 1 97.31 21 PHE B CA 1
ATOM 942 C C . PHE B 1 21 ? 7.684 -7.625 -9.023 1 97.31 21 PHE B C 1
ATOM 944 O O . PHE B 1 21 ? 7.977 -8.797 -9.25 1 97.31 21 PHE B O 1
ATOM 951 N N . THR B 1 22 ? 8.547 -6.645 -9.234 1 98 22 THR B N 1
ATOM 952 C CA . THR B 1 22 ? 9.922 -6.969 -9.609 1 98 22 THR B CA 1
ATOM 953 C C . THR B 1 22 ? 10.602 -7.781 -8.516 1 98 22 THR B C 1
ATOM 955 O O . THR B 1 22 ? 11.383 -8.695 -8.805 1 98 22 THR B O 1
ATOM 958 N N . PHE B 1 23 ? 10.328 -7.48 -7.273 1 97.81 23 PHE B N 1
ATOM 959 C CA . PHE B 1 23 ? 10.852 -8.281 -6.176 1 97.81 23 PHE B CA 1
ATOM 960 C C . PHE B 1 23 ? 10.25 -9.688 -6.195 1 97.81 23 PHE B C 1
ATOM 962 O O . PHE B 1 23 ? 10.969 -10.68 -6.047 1 97.81 23 PHE B O 1
ATOM 969 N N . TRP B 1 24 ? 8.914 -9.711 -6.465 1 96.25 24 TRP B N 1
ATOM 970 C CA . TRP B 1 24 ? 8.219 -10.992 -6.613 1 96.25 24 TRP B CA 1
ATOM 971 C C . TRP B 1 24 ? 8.82 -11.805 -7.754 1 96.25 24 TRP B C 1
ATOM 973 O O . TRP B 1 24 ? 9.062 -13.008 -7.613 1 96.25 24 TRP B O 1
ATOM 983 N N . GLY B 1 25 ? 9.102 -11.141 -8.883 1 96.88 25 GLY B N 1
ATOM 984 C CA . GLY B 1 25 ? 9.695 -11.797 -10.039 1 96.88 25 GLY B CA 1
ATOM 985 C C . GLY B 1 25 ? 11.055 -12.398 -9.758 1 96.88 25 GLY B C 1
ATOM 986 O O . GLY B 1 25 ? 11.328 -13.547 -10.117 1 96.88 25 GLY B O 1
ATOM 987 N N . VAL B 1 26 ? 11.867 -11.648 -9.055 1 96.81 26 VAL B N 1
ATOM 988 C CA . VAL B 1 26 ? 13.227 -12.094 -8.789 1 96.81 26 VAL B CA 1
ATOM 989 C C . VAL B 1 26 ? 13.211 -13.219 -7.758 1 96.81 26 VAL B C 1
ATOM 991 O O . VAL B 1 26 ? 13.898 -14.227 -7.922 1 96.81 26 VAL B O 1
ATOM 994 N N . LEU B 1 27 ? 12.359 -13.18 -6.785 1 95.56 27 LEU B N 1
ATOM 995 C CA . LEU B 1 27 ? 12.477 -14.07 -5.641 1 95.56 27 LEU B CA 1
ATOM 996 C C . LEU B 1 27 ? 11.555 -15.273 -5.789 1 95.56 27 LEU B C 1
ATOM 998 O O . LEU B 1 27 ? 11.773 -16.312 -5.172 1 95.56 27 LEU B O 1
ATOM 1002 N N . ARG B 1 28 ? 10.5 -15.078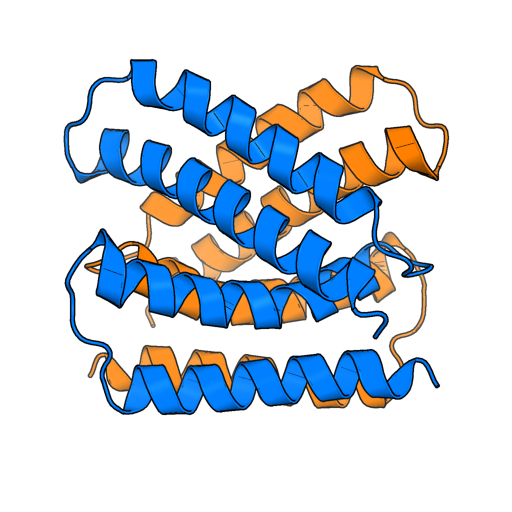 -6.645 1 95.06 28 ARG B N 1
ATOM 1003 C CA . ARG B 1 28 ? 9.531 -16.172 -6.695 1 95.06 28 ARG B CA 1
ATOM 1004 C C . ARG B 1 28 ? 9.406 -16.734 -8.109 1 95.06 28 ARG B C 1
ATOM 1006 O O . ARG B 1 28 ? 8.938 -17.859 -8.297 1 95.06 28 ARG B O 1
ATOM 1013 N N . LEU B 1 29 ? 9.812 -15.961 -9.078 1 95 29 LEU B N 1
ATOM 1014 C CA . LEU B 1 29 ? 9.523 -16.391 -10.438 1 95 29 LEU B CA 1
ATOM 1015 C C . LEU B 1 29 ? 10.812 -16.594 -11.234 1 95 29 LEU B C 1
ATOM 1017 O O . LEU B 1 29 ? 10.773 -16.812 -12.445 1 95 29 LEU B O 1
ATOM 1021 N N . GLY B 1 30 ? 12 -16.359 -10.625 1 95 30 GLY B N 1
ATOM 1022 C CA . GLY B 1 30 ? 13.273 -16.688 -11.25 1 95 30 GLY B CA 1
ATOM 1023 C C . GLY B 1 30 ? 13.758 -15.617 -12.211 1 95 30 GLY B C 1
ATOM 1024 O O . GLY B 1 30 ? 14.547 -15.898 -13.109 1 95 30 GLY B O 1
ATOM 1025 N N . LYS B 1 31 ? 13.242 -14.438 -12.148 1 97.25 31 LYS B N 1
ATOM 1026 C CA . LYS B 1 31 ? 13.711 -13.328 -12.977 1 97.25 31 LYS B CA 1
ATOM 1027 C C . LYS B 1 31 ? 15.094 -12.867 -12.555 1 97.25 31 LYS B C 1
ATOM 1029 O O . LYS B 1 31 ? 15.539 -13.156 -11.438 1 97.25 31 LYS B O 1
ATOM 1034 N N . PRO B 1 32 ? 15.797 -12.273 -13.461 1 97.81 32 PRO B N 1
ATOM 1035 C CA . PRO B 1 32 ? 17.156 -11.844 -13.109 1 97.81 32 PRO B CA 1
ATOM 1036 C C . PRO B 1 32 ? 17.172 -10.75 -12.047 1 97.81 32 PRO B C 1
ATOM 1038 O O . PRO B 1 32 ? 16.25 -9.938 -11.977 1 97.81 32 PRO B O 1
ATOM 1041 N N . VAL B 1 33 ? 18.234 -10.656 -11.312 1 97.25 33 VAL B N 1
ATOM 1042 C CA . VAL B 1 33 ? 18.391 -9.805 -10.141 1 97.25 33 VAL B CA 1
ATOM 1043 C C . VAL B 1 33 ? 18.344 -8.336 -10.555 1 97.25 33 VAL B C 1
ATOM 1045 O O . VAL B 1 33 ? 17.891 -7.484 -9.781 1 97.25 33 VAL B O 1
ATOM 1048 N N . TRP B 1 34 ? 18.734 -8.047 -11.781 1 97.56 34 TRP B N 1
ATOM 1049 C CA . TRP B 1 34 ? 18.797 -6.641 -12.164 1 97.56 34 TRP B CA 1
ATOM 1050 C C . TRP B 1 34 ? 17.391 -6.039 -12.266 1 97.56 34 TRP B C 1
ATOM 1052 O O . TRP B 1 34 ? 17.25 -4.82 -12.344 1 97.56 34 TRP B O 1
ATOM 1062 N N . TRP B 1 35 ? 16.297 -6.805 -12.258 1 97.44 35 TRP B N 1
ATOM 1063 C CA . TRP B 1 35 ? 14.922 -6.324 -12.188 1 97.44 35 TRP B CA 1
ATOM 1064 C C . TRP B 1 35 ? 14.695 -5.48 -10.938 1 97.44 35 TRP B C 1
ATOM 1066 O O . TRP B 1 35 ? 13.797 -4.637 -10.906 1 97.44 35 TRP B O 1
ATOM 1076 N N . LEU B 1 36 ? 15.555 -5.648 -9.93 1 97.88 36 LEU B N 1
ATOM 1077 C CA . LEU B 1 36 ? 15.375 -4.938 -8.672 1 97.88 36 LEU B CA 1
ATOM 1078 C C . LEU B 1 36 ? 15.75 -3.463 -8.828 1 97.88 36 LEU B C 1
ATOM 1080 O O . LEU B 1 36 ? 15.32 -2.627 -8.023 1 97.88 36 LEU B O 1
ATOM 1084 N N . VAL B 1 37 ? 16.5 -3.188 -9.844 1 97.56 37 VAL B N 1
ATOM 1085 C CA . VAL B 1 37 ? 16.922 -1.804 -10.055 1 97.56 37 VAL B CA 1
ATOM 1086 C C . VAL B 1 37 ? 15.727 -0.972 -10.516 1 97.56 37 VAL B C 1
ATOM 1088 O O . VAL B 1 37 ? 15.344 -0.007 -9.844 1 97.56 37 VAL B O 1
ATOM 1091 N N . PRO B 1 38 ? 15.094 -1.359 -11.656 1 97.25 38 PRO B N 1
ATOM 1092 C CA . PRO B 1 38 ? 13.898 -0.594 -11.992 1 97.25 38 PRO B CA 1
ATOM 1093 C C . PRO B 1 38 ? 12.797 -0.724 -10.938 1 97.25 38 PRO B C 1
ATOM 1095 O O . PRO B 1 38 ? 12.008 0.204 -10.75 1 97.25 38 PRO B O 1
ATOM 1098 N N . GLY B 1 39 ? 12.758 -1.832 -10.211 1 98.12 39 GLY B N 1
ATOM 1099 C CA . GLY B 1 39 ? 11.812 -1.983 -9.117 1 98.12 39 GLY B CA 1
ATOM 1100 C C . GLY B 1 39 ? 12.023 -0.975 -8 1 98.12 39 GLY B C 1
ATOM 1101 O O . GLY B 1 39 ? 11.07 -0.363 -7.523 1 98.12 39 GLY B O 1
ATOM 1102 N N . GLY B 1 40 ? 13.289 -0.815 -7.617 1 98.06 40 GLY B N 1
ATOM 1103 C CA . GLY B 1 40 ? 13.625 0.193 -6.625 1 98.06 40 GLY B CA 1
ATOM 1104 C C . GLY B 1 40 ? 13.273 1.602 -7.055 1 98.06 40 GLY B C 1
ATOM 1105 O O . GLY B 1 40 ? 12.758 2.391 -6.258 1 98.06 40 GLY B O 1
ATOM 1106 N N . ALA B 1 41 ? 13.586 1.877 -8.328 1 98.31 41 ALA B N 1
ATOM 1107 C CA . ALA B 1 41 ? 13.234 3.186 -8.875 1 98.31 41 ALA B CA 1
ATOM 1108 C C . ALA B 1 41 ? 11.727 3.4 -8.852 1 98.31 41 ALA B C 1
ATOM 1110 O O . ALA B 1 41 ? 11.25 4.5 -8.547 1 98.31 41 ALA B O 1
ATOM 1111 N N . ALA B 1 42 ? 10.969 2.365 -9.164 1 98.69 42 ALA B N 1
ATOM 1112 C CA . ALA B 1 42 ? 9.508 2.445 -9.148 1 98.69 42 ALA B CA 1
ATOM 1113 C C . ALA B 1 42 ? 8.984 2.678 -7.738 1 98.69 42 ALA B C 1
ATOM 1115 O O . ALA B 1 42 ? 8.047 3.451 -7.535 1 98.69 42 ALA B O 1
ATOM 1116 N N . LEU B 1 43 ? 9.625 2.033 -6.789 1 98.75 43 LEU B N 1
ATOM 1117 C CA . LEU B 1 43 ? 9.211 2.213 -5.402 1 98.75 43 LEU B CA 1
ATOM 1118 C C . LEU B 1 43 ? 9.516 3.629 -4.922 1 98.75 43 LEU B C 1
ATOM 1120 O O . LEU B 1 43 ? 8.742 4.215 -4.164 1 98.75 43 LEU B O 1
ATOM 1124 N N . ALA B 1 44 ? 10.633 4.129 -5.328 1 98.31 44 ALA B N 1
ATOM 1125 C CA . ALA B 1 44 ? 10.945 5.516 -5 1 98.31 44 ALA B CA 1
ATOM 1126 C C . ALA B 1 44 ? 9.922 6.469 -5.617 1 98.31 44 ALA B C 1
ATOM 1128 O O . ALA B 1 44 ? 9.477 7.418 -4.969 1 98.31 44 ALA B O 1
ATOM 1129 N N . LEU B 1 45 ? 9.602 6.242 -6.879 1 98.31 45 LEU B N 1
ATOM 1130 C CA . LEU B 1 45 ? 8.586 7.039 -7.555 1 98.31 45 LEU B CA 1
ATOM 1131 C C . LEU B 1 45 ? 7.254 6.965 -6.812 1 98.31 45 LEU B C 1
ATOM 1133 O O . LEU B 1 45 ? 6.57 7.977 -6.648 1 98.31 45 LEU B O 1
ATOM 1137 N N . PHE B 1 46 ? 6.832 5.809 -6.383 1 98.38 46 PHE B N 1
ATOM 1138 C CA . PHE B 1 46 ? 5.633 5.586 -5.586 1 98.38 46 PHE B CA 1
ATOM 1139 C C . PHE B 1 46 ? 5.633 6.477 -4.348 1 98.38 46 PHE B C 1
ATOM 1141 O O . PHE B 1 46 ? 4.676 7.215 -4.109 1 98.38 46 PHE B O 1
ATOM 1148 N N . ALA B 1 47 ? 6.719 6.402 -3.594 1 98.31 47 ALA B N 1
ATOM 1149 C CA . ALA B 1 47 ? 6.797 7.176 -2.357 1 98.31 47 ALA B CA 1
ATOM 1150 C C . ALA B 1 47 ? 6.754 8.67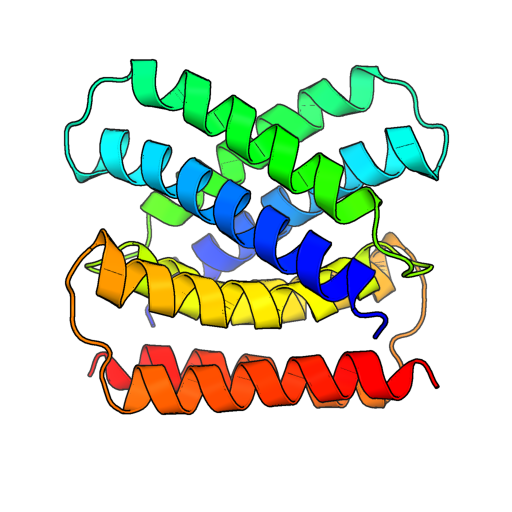2 -2.645 1 98.31 47 ALA B C 1
ATOM 1152 O O . ALA B 1 47 ? 6.117 9.438 -1.91 1 98.31 47 ALA B O 1
ATOM 1153 N N . TRP B 1 48 ? 7.422 9.086 -3.697 1 97.88 48 TRP B N 1
ATOM 1154 C CA . TRP B 1 48 ? 7.406 10.492 -4.098 1 97.88 48 TRP B CA 1
ATOM 1155 C C . TRP B 1 48 ? 5.996 10.93 -4.484 1 97.88 48 TRP B C 1
ATOM 1157 O O . TRP B 1 48 ? 5.543 12.008 -4.078 1 97.88 48 TRP B O 1
ATOM 1167 N N . LEU B 1 49 ? 5.293 10.18 -5.234 1 97.25 49 LEU B N 1
ATOM 1168 C CA . LEU B 1 49 ? 3.945 10.508 -5.684 1 97.25 49 LEU B CA 1
ATOM 1169 C C . LEU B 1 49 ? 3.002 10.672 -4.496 1 97.25 49 LEU B C 1
ATOM 1171 O O . LEU B 1 49 ? 2.125 11.539 -4.508 1 97.25 49 LEU B O 1
ATOM 1175 N N . LEU B 1 50 ? 3.176 9.891 -3.416 1 95.06 50 LEU B N 1
ATOM 1176 C CA . LEU B 1 50 ? 2.297 9.961 -2.254 1 95.06 50 LEU B CA 1
ATOM 1177 C C . LEU B 1 50 ? 2.441 11.312 -1.549 1 95.06 50 LEU B C 1
ATOM 1179 O O . LEU B 1 50 ? 1.495 11.789 -0.921 1 95.06 50 LEU B O 1
ATOM 1183 N N . THR B 1 51 ? 3.607 11.93 -1.709 1 95.62 51 THR B N 1
ATOM 1184 C CA . THR B 1 51 ? 3.811 13.211 -1.045 1 95.62 51 THR B CA 1
ATOM 1185 C C . THR B 1 51 ? 3.018 14.312 -1.74 1 95.62 51 THR B C 1
ATOM 1187 O O . THR B 1 51 ? 2.84 15.398 -1.188 1 95.62 51 THR B O 1
ATOM 1190 N N . LEU B 1 52 ? 2.615 14.062 -2.938 1 93.88 52 LEU B N 1
ATOM 1191 C CA . LEU B 1 52 ? 1.897 15.078 -3.705 1 93.88 52 LEU B CA 1
ATOM 1192 C C . LEU B 1 52 ? 0.421 15.102 -3.326 1 93.88 52 LEU B C 1
ATOM 1194 O O . LEU B 1 52 ? -0.347 15.906 -3.852 1 93.88 52 LEU B O 1
ATOM 1198 N N . SER B 1 53 ? 0.029 14.211 -2.363 1 88.88 53 SER B N 1
ATOM 1199 C CA . SER B 1 53 ? -1.345 14.18 -1.872 1 88.88 53 SER B CA 1
ATOM 1200 C C . SER B 1 53 ? -1.728 15.508 -1.22 1 88.88 53 SER B C 1
ATOM 1202 O O . SER B 1 53 ? -0.876 16.188 -0.651 1 88.88 53 SER B O 1
ATOM 1204 N N . SER B 1 54 ? -2.969 15.906 -1.312 1 87.38 54 SER B N 1
ATOM 1205 C CA . SER B 1 54 ? -3.441 17.156 -0.709 1 87.38 54 SER B CA 1
ATOM 1206 C C . SER B 1 54 ? -3.75 16.969 0.773 1 87.38 54 SER B C 1
ATOM 1208 O O . SER B 1 54 ? -4.125 17.922 1.459 1 87.38 54 SER B O 1
ATOM 1210 N N . ALA B 1 55 ? -3.551 15.773 1.27 1 84.44 55 ALA B N 1
ATOM 1211 C CA . ALA B 1 55 ? -3.812 15.508 2.682 1 84.44 55 ALA B CA 1
ATOM 1212 C C . ALA B 1 55 ? -2.861 16.297 3.574 1 84.44 55 ALA B C 1
ATOM 1214 O O . ALA B 1 55 ? -1.732 16.594 3.178 1 84.44 55 ALA B O 1
ATOM 1215 N N . ASP B 1 56 ? -3.309 16.625 4.754 1 87.94 56 ASP B N 1
ATOM 1216 C CA . ASP B 1 56 ? -2.527 17.438 5.688 1 87.94 56 ASP B CA 1
ATOM 1217 C C . ASP B 1 56 ? -1.596 16.562 6.523 1 87.94 56 ASP B C 1
ATOM 1219 O O . ASP B 1 56 ? -0.665 17.062 7.156 1 87.94 56 ASP B O 1
ATOM 1223 N N . ALA B 1 57 ? -1.908 15.297 6.555 1 91.44 57 ALA B N 1
ATOM 1224 C CA . ALA B 1 57 ? -1.113 14.336 7.312 1 91.44 57 ALA B CA 1
ATOM 1225 C C . ALA B 1 57 ? -0.798 13.102 6.477 1 91.44 57 ALA B C 1
ATOM 1227 O O . ALA B 1 57 ? -1.639 12.641 5.703 1 91.44 57 ALA B O 1
ATOM 1228 N N . ALA B 1 58 ? 0.416 12.641 6.648 1 93.44 58 ALA B N 1
ATOM 1229 C CA . ALA B 1 58 ? 0.872 11.484 5.875 1 93.44 58 ALA B CA 1
ATOM 1230 C C . ALA B 1 58 ? -0.025 10.273 6.113 1 93.44 58 ALA B C 1
ATOM 1232 O O . ALA B 1 58 ? -0.514 9.664 5.16 1 93.44 58 ALA B O 1
ATOM 1233 N N . GLY B 1 59 ? -0.235 9.953 7.367 1 93.06 59 GLY B N 1
ATOM 1234 C CA . GLY B 1 59 ? -1.032 8.789 7.719 1 93.06 59 GLY B CA 1
ATOM 1235 C C . GLY B 1 59 ? -2.41 8.797 7.082 1 93.06 59 GLY B C 1
ATOM 1236 O O . GLY B 1 59 ? -2.926 7.742 6.695 1 93.06 59 GLY B O 1
ATOM 1237 N N . ARG B 1 60 ? -2.996 9.945 6.98 1 89.56 60 ARG B N 1
ATOM 1238 C CA . ARG B 1 60 ? -4.309 10.055 6.355 1 89.56 60 ARG B CA 1
ATOM 1239 C C . ARG B 1 60 ? -4.219 9.844 4.848 1 89.56 60 ARG B C 1
ATOM 1241 O O . ARG B 1 60 ? -5.09 9.203 4.254 1 89.56 60 ARG B O 1
ATOM 1248 N N . ALA B 1 61 ? -3.227 10.414 4.258 1 90.06 61 ALA B N 1
ATOM 1249 C CA . ALA B 1 61 ? -2.99 10.188 2.832 1 90.06 61 ALA B CA 1
ATOM 1250 C C . ALA B 1 61 ? -2.791 8.703 2.533 1 90.06 61 ALA B C 1
ATOM 1252 O O . ALA B 1 61 ? -3.342 8.18 1.562 1 90.06 61 ALA B O 1
ATOM 1253 N N . TYR B 1 62 ? -2.047 8.078 3.398 1 94.38 62 TYR B N 1
ATOM 1254 C CA . TYR B 1 62 ? -1.723 6.668 3.201 1 94.38 62 TYR B CA 1
ATOM 1255 C C . TYR B 1 62 ? -2.963 5.797 3.354 1 94.38 62 TYR B C 1
ATOM 1257 O O . TYR B 1 62 ? -3.172 4.859 2.578 1 94.38 62 TYR B O 1
ATOM 1265 N N . ALA B 1 63 ? -3.756 6.148 4.309 1 90.31 63 ALA B N 1
ATOM 1266 C CA . ALA B 1 63 ? -4.98 5.383 4.531 1 90.31 63 ALA B CA 1
ATOM 1267 C C . ALA B 1 63 ? -5.926 5.5 3.336 1 90.31 63 ALA B C 1
ATOM 1269 O O . ALA B 1 63 ? -6.5 4.504 2.891 1 90.31 63 ALA B O 1
ATOM 1270 N N . ALA B 1 64 ? -6.086 6.668 2.854 1 86.94 64 ALA B N 1
ATOM 1271 C CA . ALA B 1 64 ? -6.945 6.898 1.695 1 86.94 64 ALA B CA 1
ATOM 1272 C C . ALA B 1 64 ? -6.406 6.184 0.46 1 86.94 64 ALA B C 1
ATOM 1274 O O . ALA B 1 64 ? -7.172 5.598 -0.31 1 86.94 64 ALA B O 1
ATOM 1275 N N . TYR B 1 65 ? -5.168 6.211 0.324 1 91.69 65 TYR B N 1
ATOM 1276 C CA . TYR B 1 65 ? -4.477 5.594 -0.8 1 91.69 65 TYR B CA 1
ATOM 1277 C C . TYR B 1 65 ? -4.684 4.082 -0.802 1 91.69 65 TYR B C 1
ATOM 1279 O O . TYR B 1 65 ? -4.746 3.459 -1.865 1 91.69 65 TYR B O 1
ATOM 1287 N N . GLY B 1 66 ? -4.828 3.436 0.382 1 91 66 GLY B N 1
ATOM 1288 C CA . GLY B 1 66 ? -4.926 1.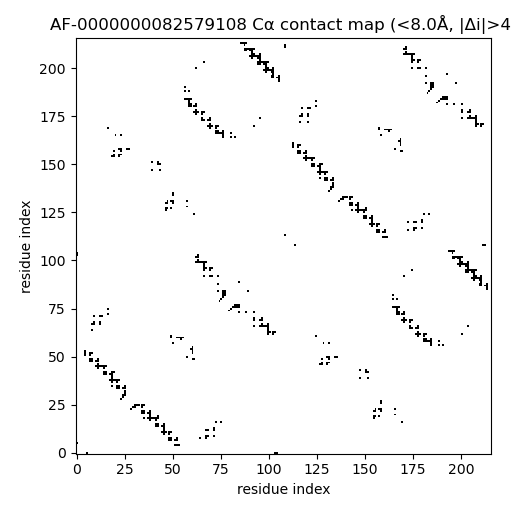991 0.514 1 91 66 GLY B CA 1
ATOM 1289 C C . GLY B 1 66 ? -6.055 1.394 -0.301 1 91 66 GLY B C 1
ATOM 1290 O O . GLY B 1 66 ? -5.926 0.294 -0.843 1 91 66 GLY B O 1
ATOM 1291 N N . GLY B 1 67 ? -7.125 2.123 -0.391 1 87 67 GLY B N 1
ATOM 1292 C CA . GLY B 1 67 ? -8.242 1.632 -1.188 1 87 67 GLY B CA 1
ATOM 1293 C C . GLY B 1 67 ? -7.922 1.546 -2.668 1 87 67 GLY B C 1
ATOM 1294 O O . GLY B 1 67 ? -8.289 0.572 -3.33 1 87 67 GLY B O 1
ATOM 1295 N N . ILE B 1 68 ? -7.277 2.523 -3.152 1 89.19 68 ILE B N 1
ATOM 1296 C CA . ILE B 1 68 ? -6.879 2.555 -4.555 1 89.19 68 ILE B CA 1
ATOM 1297 C C . ILE B 1 68 ? -5.863 1.447 -4.828 1 89.19 68 ILE B C 1
ATOM 1299 O O . ILE B 1 68 ? -5.914 0.795 -5.871 1 89.19 68 ILE B O 1
ATOM 1303 N N . TYR B 1 69 ? -5.035 1.256 -3.871 1 95.19 69 TYR B N 1
ATOM 1304 C CA . TYR B 1 69 ? -4.043 0.193 -3.965 1 95.19 69 TYR B CA 1
ATOM 1305 C C . TYR B 1 69 ? -4.711 -1.17 -4.102 1 95.19 69 TYR B C 1
ATOM 1307 O O . TYR B 1 69 ? -4.289 -1.997 -4.914 1 95.19 69 TYR B O 1
ATOM 1315 N N . ILE B 1 70 ? -5.727 -1.464 -3.369 1 92.38 70 ILE B N 1
ATOM 1316 C CA . ILE B 1 70 ? -6.418 -2.748 -3.391 1 92.38 70 ILE B CA 1
ATOM 1317 C C . ILE B 1 70 ? -7.055 -2.969 -4.762 1 92.38 70 ILE B C 1
ATOM 1319 O O . ILE B 1 70 ? -6.898 -4.035 -5.359 1 92.38 70 ILE B O 1
ATOM 1323 N N . LEU B 1 71 ? -7.707 -1.952 -5.242 1 89.75 71 LEU B N 1
ATOM 1324 C CA . LEU B 1 71 ? -8.336 -2.053 -6.555 1 89.75 71 LEU B CA 1
ATOM 1325 C C . LEU B 1 71 ? -7.289 -2.293 -7.641 1 89.75 71 LEU B C 1
ATOM 1327 O O . LEU B 1 71 ? -7.48 -3.143 -8.516 1 89.75 71 LEU B O 1
ATOM 1331 N N . ALA B 1 72 ? -6.281 -1.537 -7.598 1 94.38 72 ALA B N 1
ATOM 1332 C CA . ALA B 1 72 ? -5.211 -1.669 -8.586 1 94.38 72 ALA B CA 1
ATOM 1333 C C . ALA B 1 72 ? -4.551 -3.043 -8.5 1 94.38 72 ALA B C 1
ATOM 1335 O O . ALA B 1 72 ? -4.152 -3.611 -9.516 1 94.38 72 ALA B O 1
ATOM 1336 N N . SER B 1 73 ? -4.441 -3.566 -7.273 1 95.38 73 SER B N 1
ATOM 1337 C CA . SER B 1 73 ? -3.848 -4.887 -7.09 1 95.38 73 SER B CA 1
ATOM 1338 C C . SER B 1 73 ? -4.684 -5.969 -7.77 1 95.38 73 SER B C 1
ATOM 1340 O O . SER B 1 73 ? -4.137 -6.875 -8.398 1 95.38 73 SER B O 1
ATOM 1342 N N . LEU B 1 74 ? -5.938 -5.871 -7.652 1 92.88 74 LEU B N 1
ATOM 1343 C CA . LEU B 1 74 ? -6.805 -6.836 -8.328 1 92.88 74 LEU B CA 1
ATOM 1344 C C . LEU B 1 74 ? -6.73 -6.668 -9.836 1 92.88 74 LEU B C 1
ATOM 1346 O O . LEU B 1 74 ? -6.785 -7.652 -10.578 1 92.88 74 LEU B O 1
ATOM 1350 N N . GLY B 1 75 ? -6.711 -5.43 -10.297 1 94.81 75 GLY B N 1
ATOM 1351 C CA . GLY B 1 75 ? -6.48 -5.199 -11.711 1 94.81 75 GLY B CA 1
ATOM 1352 C C . GLY B 1 75 ? -5.203 -5.84 -12.219 1 94.81 75 GLY B C 1
ATOM 1353 O O . GLY B 1 75 ? -5.191 -6.441 -13.297 1 94.81 75 GLY B O 1
ATOM 1354 N N . TRP B 1 76 ? -4.148 -5.648 -11.414 1 96.56 76 TRP B N 1
ATOM 1355 C CA . TRP B 1 76 ? -2.871 -6.273 -11.75 1 96.56 76 TRP B CA 1
ATOM 1356 C C . TRP B 1 76 ? -3.012 -7.789 -11.828 1 96.56 76 TRP B C 1
ATOM 1358 O O . TRP B 1 76 ? -2.52 -8.414 -12.773 1 96.56 76 TRP B O 1
ATOM 1368 N N . LEU B 1 77 ? -3.703 -8.328 -10.898 1 94.5 77 LEU B N 1
ATOM 1369 C CA . LEU B 1 77 ? -3.939 -9.766 -10.828 1 94.5 77 LEU B CA 1
ATOM 1370 C C . LEU B 1 77 ? -4.586 -10.266 -12.117 1 94.5 77 LEU B C 1
ATOM 1372 O O . LEU B 1 77 ? -4.109 -11.234 -12.719 1 94.5 77 LEU B O 1
ATOM 1376 N N . VAL B 1 78 ? -5.59 -9.594 -12.531 1 95.19 78 VAL B N 1
ATOM 1377 C CA . VAL B 1 78 ? -6.402 -10.055 -13.648 1 95.19 78 VAL B CA 1
ATOM 1378 C C . VAL B 1 78 ? -5.715 -9.703 -14.969 1 95.19 78 VAL B C 1
ATOM 1380 O O . VAL B 1 78 ? -5.629 -10.531 -15.875 1 95.19 78 VAL B O 1
ATOM 1383 N N . LEU B 1 79 ? -5.113 -8.555 -15.125 1 95.25 79 LEU B N 1
ATOM 1384 C CA . LEU B 1 79 ? -4.652 -8.055 -16.406 1 95.25 79 LEU B CA 1
ATOM 1385 C C . LEU B 1 79 ? -3.209 -8.469 -16.672 1 95.25 79 LEU B C 1
ATOM 1387 O O . LEU B 1 79 ? -2.836 -8.758 -17.812 1 95.25 79 LEU B O 1
ATOM 1391 N N . VAL B 1 80 ? -2.422 -8.469 -15.664 1 94.38 80 VAL B N 1
ATOM 1392 C CA . VAL B 1 80 ? -0.993 -8.703 -15.852 1 94.38 80 VAL B CA 1
ATOM 1393 C C . VAL B 1 80 ? -0.663 -10.156 -15.539 1 94.38 80 VAL B C 1
ATOM 1395 O O . VAL B 1 80 ? -0.011 -10.836 -16.344 1 94.38 80 VAL B O 1
ATOM 1398 N N . GLU B 1 81 ? -1.239 -10.578 -14.445 1 95.31 81 GLU B N 1
ATOM 1399 C CA . GLU B 1 81 ? -0.938 -11.961 -14.078 1 95.31 81 GLU B CA 1
ATOM 1400 C C . GLU B 1 81 ? -1.915 -12.93 -14.734 1 95.31 81 GLU B C 1
ATOM 1402 O O . GLU B 1 81 ? -1.671 -14.141 -14.766 1 95.31 81 GLU B O 1
ATOM 1407 N N . ARG B 1 82 ? -2.934 -12.484 -15.258 1 95.75 82 ARG B N 1
ATOM 1408 C CA . ARG B 1 82 ? -3.936 -13.273 -15.961 1 95.75 82 ARG B CA 1
ATOM 1409 C C . ARG B 1 82 ? -4.539 -14.336 -15.055 1 95.75 82 ARG B C 1
ATOM 1411 O O . ARG B 1 82 ? -4.723 -15.484 -15.469 1 95.75 82 ARG B O 1
ATOM 1418 N N . VAL B 1 83 ? -4.758 -14.086 -13.836 1 92.56 83 VAL B N 1
ATOM 1419 C CA . VAL B 1 83 ? -5.469 -14.891 -12.844 1 92.56 83 VAL B CA 1
ATOM 1420 C C . VAL B 1 83 ? -6.84 -14.281 -12.57 1 92.56 83 VAL B C 1
ATOM 1422 O O . VAL B 1 83 ? -6.953 -13.078 -12.312 1 92.56 83 VAL B O 1
ATOM 1425 N N . PRO B 1 84 ? -7.871 -15.086 -12.734 1 92.75 84 PRO B N 1
ATOM 1426 C CA . PRO B 1 84 ? -9.211 -14.523 -12.516 1 92.75 84 PRO B CA 1
ATOM 1427 C C . PRO B 1 84 ? -9.445 -14.117 -11.062 1 92.75 84 PRO B C 1
ATOM 1429 O O . PRO B 1 84 ? -8.984 -14.797 -10.141 1 92.75 84 PRO B O 1
ATOM 1432 N N . ALA B 1 85 ? -10.094 -12.992 -10.969 1 90.75 85 ALA B N 1
ATOM 1433 C CA . ALA B 1 85 ? -10.539 -12.602 -9.633 1 90.75 85 ALA B CA 1
ATOM 1434 C C . ALA B 1 85 ? -11.75 -13.422 -9.195 1 90.75 85 ALA B C 1
ATOM 1436 O O . ALA B 1 85 ? -12.719 -13.547 -9.945 1 90.75 85 ALA B O 1
ATOM 1437 N N . THR B 1 86 ? -11.758 -13.93 -8.039 1 90.69 86 THR B N 1
ATOM 1438 C CA . THR B 1 86 ? -12.891 -14.68 -7.516 1 90.69 86 THR B CA 1
ATOM 1439 C C . THR B 1 86 ? -13.969 -13.742 -6.984 1 90.69 86 THR B C 1
ATOM 1441 O O . THR B 1 86 ? -13.75 -12.531 -6.891 1 90.69 86 THR B O 1
ATOM 1444 N N . ARG B 1 87 ? -15.094 -14.297 -6.684 1 91 87 ARG B N 1
ATOM 1445 C CA . ARG B 1 87 ? -16.172 -13.492 -6.113 1 91 87 ARG B CA 1
ATOM 1446 C C . ARG B 1 87 ? -15.742 -12.875 -4.789 1 91 87 ARG B C 1
ATOM 1448 O O . ARG B 1 87 ? -16.156 -11.758 -4.453 1 91 87 ARG B O 1
ATOM 1455 N N . TRP B 1 88 ? -14.969 -13.492 -4.055 1 88.94 88 TRP B N 1
ATOM 1456 C CA . TRP B 1 88 ? -14.484 -12.984 -2.775 1 88.94 88 TRP B CA 1
ATOM 1457 C C . TRP B 1 88 ? -13.477 -11.859 -2.984 1 88.94 88 TRP B C 1
ATOM 1459 O O . TRP B 1 88 ? -13.445 -10.898 -2.215 1 88.94 88 TRP B O 1
ATOM 1469 N N . ASP B 1 89 ? -12.648 -11.992 -4.055 1 88.31 89 ASP B N 1
ATOM 1470 C CA . ASP B 1 89 ? -11.766 -10.891 -4.414 1 88.31 89 ASP B CA 1
ATOM 1471 C C . ASP B 1 89 ? -12.555 -9.625 -4.73 1 88.31 89 ASP B C 1
ATOM 1473 O O . ASP B 1 89 ? -12.234 -8.539 -4.23 1 88.31 89 ASP B O 1
ATOM 1477 N N . LEU B 1 90 ? -13.57 -9.836 -5.441 1 89.81 90 LEU B N 1
ATOM 1478 C CA . LEU B 1 90 ? -14.391 -8.711 -5.887 1 89.81 90 LEU B CA 1
ATOM 1479 C C . LEU B 1 90 ? -15.164 -8.109 -4.719 1 89.81 90 LEU B C 1
ATOM 1481 O O . LEU B 1 90 ? -15.227 -6.887 -4.57 1 89.81 90 LEU B O 1
ATOM 1485 N N . ALA B 1 91 ? -15.75 -8.906 -3.914 1 90.62 91 ALA B N 1
ATOM 1486 C CA . ALA B 1 91 ? -16.5 -8.438 -2.75 1 90.62 91 ALA B CA 1
ATOM 1487 C C . ALA B 1 91 ? -15.578 -7.695 -1.776 1 90.62 91 ALA B C 1
ATOM 1489 O O . ALA B 1 91 ? -15.938 -6.633 -1.27 1 90.62 91 ALA B O 1
ATOM 1490 N N . GLY B 1 92 ? -14.453 -8.281 -1.513 1 87.62 92 GLY B N 1
ATOM 1491 C CA . GLY B 1 92 ? -13.5 -7.641 -0.621 1 87.62 92 GLY B CA 1
ATOM 1492 C C . GLY B 1 92 ? -12.992 -6.309 -1.141 1 87.62 92 GLY B C 1
ATOM 1493 O O . GLY B 1 92 ? -12.922 -5.328 -0.392 1 87.62 92 GLY B O 1
ATOM 1494 N N . ALA B 1 93 ? -12.711 -6.23 -2.391 1 88.62 93 ALA B N 1
ATOM 1495 C CA . ALA B 1 93 ? -12.273 -4.984 -3.014 1 88.62 93 ALA B CA 1
ATOM 1496 C C . ALA B 1 93 ? -13.344 -3.906 -2.906 1 88.62 93 ALA B C 1
ATOM 1498 O O . ALA B 1 93 ? -13.039 -2.746 -2.613 1 88.62 93 ALA B O 1
ATOM 1499 N N . ALA B 1 94 ? -14.578 -4.297 -3.162 1 90.31 94 ALA B N 1
ATOM 1500 C CA . ALA B 1 94 ? -15.688 -3.355 -3.066 1 90.31 94 ALA B CA 1
ATOM 1501 C C . ALA B 1 94 ? -15.781 -2.764 -1.664 1 90.31 94 ALA B C 1
ATOM 1503 O O . ALA B 1 94 ? -15.961 -1.553 -1.505 1 90.31 94 ALA B O 1
ATOM 1504 N N . LEU B 1 95 ? -15.648 -3.572 -0.694 1 90.94 95 LEU B N 1
ATOM 1505 C CA . LEU B 1 95 ? -15.688 -3.119 0.691 1 90.94 95 LEU B CA 1
ATOM 1506 C C . LEU B 1 95 ? -14.516 -2.193 0.99 1 90.94 95 LEU B C 1
ATOM 1508 O O . LEU B 1 95 ? -14.688 -1.153 1.633 1 90.94 95 LEU B O 1
ATOM 1512 N N . ALA B 1 96 ? -13.391 -2.578 0.519 1 85.94 96 ALA B N 1
ATOM 1513 C CA . ALA B 1 96 ? -12.203 -1.773 0.767 1 85.94 96 ALA B CA 1
ATOM 1514 C C . ALA B 1 96 ? -12.312 -0.403 0.106 1 85.94 96 ALA B C 1
ATOM 1516 O O . ALA B 1 96 ? -11.961 0.615 0.708 1 85.94 96 ALA B O 1
ATOM 1517 N N . VAL B 1 97 ? -12.828 -0.354 -1.084 1 85.12 97 VAL B N 1
ATOM 1518 C CA . VAL B 1 97 ? -13.008 0.896 -1.814 1 85.12 97 VAL B CA 1
ATOM 1519 C C . VAL B 1 97 ? -14.039 1.767 -1.095 1 85.12 97 VAL B C 1
ATOM 1521 O O . VAL B 1 97 ? -13.852 2.979 -0.963 1 85.12 97 VAL B O 1
ATOM 1524 N N . LEU B 1 98 ? -15.086 1.122 -0.662 1 88.5 98 LEU B N 1
ATOM 1525 C CA . LEU B 1 98 ? -16.078 1.849 0.118 1 88.5 98 LEU B CA 1
ATOM 1526 C C . LEU B 1 98 ? -15.461 2.451 1.371 1 88.5 98 LEU B C 1
ATOM 1528 O O . LEU B 1 98 ? -15.758 3.59 1.735 1 88.5 98 LEU B O 1
ATOM 1532 N N . GLY B 1 99 ? -14.633 1.68 2.047 1 86.44 99 GLY B N 1
ATOM 1533 C CA . GLY B 1 99 ? -13.93 2.191 3.211 1 86.44 99 GLY B CA 1
ATOM 1534 C C . GLY B 1 99 ? -13.07 3.404 2.904 1 86.44 99 GLY B C 1
ATOM 1535 O O . GLY B 1 99 ? -13.078 4.383 3.654 1 86.44 99 GLY B O 1
ATOM 1536 N N . CYS B 1 100 ? -12.375 3.424 1.804 1 82.38 100 CYS B N 1
ATOM 1537 C CA . CYS B 1 100 ? -11.531 4.539 1.383 1 82.38 100 CYS B CA 1
ATOM 1538 C C . CYS B 1 100 ? -12.375 5.777 1.095 1 82.38 100 CYS B C 1
ATOM 1540 O O . CYS B 1 100 ? -11.992 6.891 1.456 1 82.38 100 CYS B O 1
ATOM 1542 N N . ILE B 1 101 ? -13.516 5.578 0.435 1 83.62 101 ILE B N 1
ATOM 1543 C CA . ILE B 1 101 ? -14.438 6.668 0.141 1 83.62 101 ILE B CA 1
ATOM 1544 C C . ILE B 1 101 ? -14.922 7.301 1.444 1 83.62 101 ILE B C 1
ATOM 1546 O O . ILE B 1 101 ? -15.016 8.523 1.551 1 83.62 101 ILE B O 1
ATOM 1550 N N . VAL B 1 102 ? -15.125 6.488 2.414 1 86.19 102 VAL B N 1
ATOM 1551 C CA . VAL B 1 102 ? -15.586 6.957 3.715 1 86.19 102 VAL B CA 1
ATOM 1552 C C . VAL B 1 102 ? -14.492 7.793 4.379 1 86.19 102 VAL B C 1
ATOM 1554 O O . VAL B 1 102 ? -14.773 8.844 4.953 1 86.19 102 VAL B O 1
ATOM 1557 N N . ILE B 1 103 ? -13.266 7.391 4.355 1 81.75 103 ILE B N 1
ATOM 1558 C CA . ILE B 1 103 ? -12.156 8.133 4.938 1 81.75 103 ILE B CA 1
ATOM 1559 C C . ILE B 1 103 ? -12.039 9.492 4.258 1 81.75 103 ILE B C 1
ATOM 1561 O O . ILE B 1 103 ? -11.898 10.523 4.93 1 81.75 103 ILE B O 1
ATOM 1565 N N . LEU B 1 104 ? -12.164 9.562 2.957 1 78.06 104 LEU B N 1
ATOM 1566 C CA . LEU B 1 104 ? -11.992 10.789 2.184 1 78.06 104 LEU B CA 1
ATOM 1567 C C . LEU B 1 104 ? -13.172 11.734 2.395 1 78.06 104 LEU B C 1
ATOM 1569 O O . LEU B 1 104 ? -13.008 12.953 2.371 1 78.06 104 LEU B O 1
ATOM 1573 N N . TRP B 1 105 ? -14.352 11.125 2.438 1 76 105 TRP B N 1
ATOM 1574 C CA . TRP B 1 105 ? -15.57 11.906 2.625 1 76 105 TRP B CA 1
ATOM 1575 C C . TRP B 1 105 ? -15.555 12.617 3.977 1 76 105 TRP B C 1
ATOM 1577 O O . TRP B 1 105 ? -16.125 13.703 4.121 1 76 105 TRP B O 1
ATOM 1587 N N . GLY B 1 106 ? -14.969 12.016 4.949 1 71.44 106 GLY B N 1
ATOM 1588 C CA . GLY B 1 106 ? -14.898 12.648 6.258 1 71.44 106 GLY B CA 1
ATOM 1589 C C . GLY B 1 106 ? -14.023 13.883 6.277 1 71.44 106 GLY B C 1
ATOM 1590 O O . GLY B 1 106 ? -14.047 14.656 7.238 1 71.44 106 GLY B O 1
ATOM 1591 N N . ARG B 1 107 ? -13.141 14.047 5.383 1 64.75 107 ARG B N 1
ATOM 1592 C CA . ARG B 1 107 ? -12.336 15.258 5.297 1 64.75 107 ARG B CA 1
ATOM 1593 C C . ARG B 1 107 ? -13.203 16.469 5.008 1 64.75 107 ARG B C 1
ATOM 1595 O O . ARG B 1 107 ? -12.758 17.609 5.16 1 64.75 107 ARG B O 1
ATOM 1602 N N . ARG B 1 108 ? -14.547 16.359 4.906 1 49.78 108 ARG B N 1
ATOM 1603 C CA . ARG B 1 108 ? -15.398 17.547 4.793 1 49.78 108 ARG B CA 1
ATOM 1604 C C . ARG B 1 108 ? -15.781 18.078 6.172 1 49.78 108 ARG B C 1
ATOM 1606 O O . ARG B 1 108 ? -15.852 17.312 7.141 1 49.78 108 ARG B O 1
#

Foldseek 3Di:
DDPVLVVLLLLLLVLQVLLVVLVCCVPPVVDDPCSNVSSVVSNVSSVVSLVVHPDPDSVLSVLLSVLSNLVVVQVCCCPVVVHDDDPVSVVVSVVSNVVSVVSVVVVD/DDPVLVVLLLLLLVLQVLLVVLVVCVPPVVDDPCSNVSSVVSNVSSVVSLVVHPDPDSVLSVLLSVLSNLVVVQVCCCPVVVHDDDPVSVVVSVVSNVVSVVSVVVVD

InterPro domains:
  IPR003844 Uncharacterised protein family UPF0060 [MF_00010] (3-108)
  IPR003844 Uncharacterised protein family UPF0060 [NF002586] (5-108)
  IPR003844 Uncharacterised protein family UPF0060 [PF02694] (5-108)
  IPR003844 Uncharacterised protein family UPF0060 [PTHR36116] (5-108)
  IPR037185 Multidrug transporter EmrE superfamily [SSF103481] (10-107)

Secondary structure (DSSP, 8-state):
--HHHHHHHHHHHHHHHHHHHHHHHHHHS---GGGHHHHHHHHHHHHHHHHT---SSHHHHHHHHHHHHHHHHHHHHHHTS--PPPHHHHHHHHHHHHHHHHHHHTT-/--HHHHHHHHHHHHHHHHHHHHHHHHHHS---GGGHHHHHHHHHHHHHHHTT---SSHHHHHHHHHHHHHHHHHHHHHHTS--PPPHHHHHHHHHHHHHHHHHHHTT-

Nearest PDB structures (foldseek):
  8vxu-assembly2_D  TM=7.639E-01  e=1.560E-01  Clostridia bacterium
  8tgy-assembly1_A  TM=6.962E-01  e=2.265E-01  Clostridia bacterium
  8vxu-assembly1_A  TM=6.933E-01  e=2.957E-01  Clostridia bacterium
  8uoz-assembly1_A  TM=6.893E-01  e=3.469E-01  Escherichia coli
  7szt-assembly1_B  TM=6.327E-01  e=1.645E-01  Clostridiales bacterium oral taxon 876

Sequence (216 aa):
MNPATLAIYAAAALAEIAGCFTFWGVLRLGKPVWWLVPGGAALALFAWLLTLSSADAAGRAYAAYGGIYILASLGWLVLVERVPATRWDLAGAALAVLGCIVILWGRRMNPATLAIYAAAALAEIAGCFTFWGVLRLGKPVWWLVPGGAALALFAWLLTLSSADAAGRAYAAYGGIYILASLGWLVLVERVPATRWDLAGAALAVLGCIVILWGRR

Solvent-accessible surface area (backbone atoms only — not comparable to full-atom values): 10262 Å² total; per-residue (Å²): 125,57,68,67,49,52,52,39,43,50,54,20,32,51,25,37,50,52,14,32,44,26,41,31,31,35,76,74,65,70,42,61,71,72,44,43,55,62,13,50,52,26,39,51,50,17,31,52,40,59,55,70,42,86,54,94,43,68,24,57,42,47,26,39,38,23,20,53,34,21,51,50,17,48,48,41,20,39,70,72,66,64,41,84,75,48,72,32,44,51,53,10,40,53,33,15,38,51,9,19,51,36,32,50,58,48,76,106,124,57,69,67,47,51,51,39,42,51,52,20,34,50,26,37,49,53,14,33,43,26,42,32,32,35,76,72,65,72,42,63,70,70,44,44,54,64,14,50,52,25,38,49,49,17,31,52,38,60,54,70,42,86,55,94,43,66,23,57,39,48,26,40,39,23,20,53,35,21,49,50,19,48,48,42,20,38,71,72,66,64,41,83,76,49,72,31,43,52,52,9,38,52,32,16,38,51,8,21,51,36,32,50,59,47,75,106

pLDDT: mean 91.58, std 8.07, range [49.78, 98.75]

Organism: NCBI:txid68569

Radius of gyration: 15.77 Å; Cα contacts (8 Å, |Δi|>4): 374; chains: 2; bounding box: 36×41×34 Å